Protein AF-0000000065956063 (afdb_homodimer)

Radius of gyration: 19.21 Å; Cα contacts (8 Å, |Δi|>4): 297; chains: 2; bounding box: 30×60×48 Å

Foldseek 3Di:
DDLLVVLVVVCVVPVVDDSVVSSVVSVVVVVVVVVCQVVQHKDDDALAWIKGKDKDQWDWDADPVPRDTDTGHIDIDIDTGGHPNVVVVVVD/DDLLVVLVVVCVVVVVDDSVVSSVVSVVVVVVVVVCQVVQHKDADALAWIKGKDKDCWDWDADPVPRDIDTRHIDIDIDTGGHPNVVVVVVD

Nearest PDB structures (foldseek):
  5j0n-assembly1_L  TM=9.530E-01  e=3.549E-11  Escherichia coli
  8flj-assembly1_H  TM=9.210E-01  e=3.783E-11  Pseudomonas aeruginosa PA14
  1owf-assembly1_B  TM=9.394E-01  e=1.274E-10  Escherichia coli
  5lvt-assembly2_B  TM=9.105E-01  e=4.876E-10  Lactococcus lactis subsp. lactis Il1403
  4qju-assembly1_B  TM=9.167E-01  e=1.355E-09  Staphylococcus aureus subsp. aureus Mu50

Sequence (184 aa):
MVKSELVQIIARHNPHLFQRDVENIVNAIFEEISTALANGDRVELRGFGAFSVKSRSARNGRNPRTGEAVAVDEKWIPFFKTGKDLRDRLNQMVKSELVQIIARHNPHLFQRDVENIVNAIFEEISTALANGDRVELRGFGAFSVKSRSARNGRNPRTGEAVAVDEKWIPFFKTGKDLRDRLNQ

Organism: Bartonella tribocorum (strain DSM 28219 / CCUG 45778 / CIP 105476 / IBS 506) (NCBI:txid382640)

Secondary structure (DSSP, 8-state):
-BHHHHHHHHHHH-TTS-HHHHHHHHHHHHHHHHHHHHTT--EEETTTEEEEEEEEPPEEEE-TTT--EEEE--EEEEEEEEPHHHHHHHT-/-BHHHHHHHHHHH-TTS-HHHHHHHHHHHHHHHHHHHHTT--EEETTTEEEEEEEEPPEEEE-TTT--EEEE--EEEEEEEEPHHHHHHHT-

Structure (mmCIF, N/CA/C/O backbone):
data_AF-0000000065956063-model_v1
#
loop_
_entity.id
_entity.type
_entity.pdbx_description
1 polymer 'Integration host factor subunit beta'
#
loop_
_atom_site.group_PDB
_atom_site.id
_atom_site.type_symbol
_atom_site.label_atom_id
_atom_site.label_alt_id
_atom_site.label_comp_id
_atom_site.label_asym_id
_atom_site.label_entity_id
_atom_site.label_seq_id
_atom_site.pdbx_PDB_ins_code
_atom_site.Cartn_x
_atom_site.Cartn_y
_atom_site.Cartn_z
_atom_site.occupancy
_atom_site.B_iso_or_equiv
_atom_site.auth_seq_id
_atom_site.auth_comp_id
_atom_site.auth_asym_id
_atom_site.auth_atom_id
_atom_site.pdbx_PDB_model_num
ATOM 1 N N . MET A 1 1 ? -12.969 -5.215 0.888 1 96.69 1 MET A N 1
ATOM 2 C CA . MET A 1 1 ? -12.305 -6.441 0.454 1 96.69 1 MET A CA 1
ATOM 3 C C . MET A 1 1 ? -11.203 -6.84 1.43 1 96.69 1 MET A C 1
ATOM 5 O O . MET A 1 1 ? -10.438 -5.992 1.886 1 96.69 1 MET A O 1
ATOM 9 N N . VAL A 1 2 ? -11.148 -8.133 1.779 1 98 2 VAL A N 1
ATOM 10 C CA . VAL A 1 2 ? -10.086 -8.633 2.643 1 98 2 VAL A CA 1
ATOM 11 C C . VAL A 1 2 ? -9.188 -9.586 1.857 1 98 2 VAL A C 1
ATOM 13 O O . VAL A 1 2 ? -9.469 -9.891 0.694 1 98 2 VAL A O 1
ATOM 16 N N . LYS A 1 3 ? -8.094 -10.023 2.5 1 97.56 3 LYS A N 1
ATOM 17 C CA . LYS A 1 3 ? -7.082 -10.828 1.824 1 97.56 3 LYS A CA 1
ATOM 18 C C . LYS A 1 3 ? -7.695 -12.078 1.196 1 97.56 3 LYS A C 1
ATOM 20 O O . LYS A 1 3 ? -7.383 -12.422 0.056 1 97.56 3 LYS A O 1
ATOM 25 N N . SER A 1 4 ? -8.461 -12.758 1.981 1 97.56 4 SER A N 1
ATOM 26 C CA . SER A 1 4 ? -9.055 -14 1.487 1 97.56 4 SER A CA 1
ATOM 27 C C . SER A 1 4 ? -9.891 -13.75 0.237 1 97.56 4 SER A C 1
ATOM 29 O O . SER A 1 4 ? -9.891 -14.57 -0.687 1 97.56 4 SER A O 1
ATOM 31 N N . GLU A 1 5 ? -10.641 -12.656 0.175 1 98.12 5 GLU A N 1
ATOM 32 C CA . GLU A 1 5 ? -11.414 -12.289 -1.008 1 98.12 5 GLU A CA 1
ATOM 33 C C . GLU A 1 5 ? -10.5 -11.961 -2.186 1 98.12 5 GLU A C 1
ATOM 35 O O . GLU A 1 5 ? -10.781 -12.344 -3.322 1 98.12 5 GLU A O 1
ATOM 40 N N . LEU A 1 6 ? -9.438 -11.211 -1.874 1 98.31 6 LEU A N 1
ATOM 41 C CA . LEU A 1 6 ? -8.453 -10.898 -2.906 1 98.31 6 LEU A CA 1
ATOM 42 C C . LEU A 1 6 ? -7.895 -12.172 -3.527 1 98.31 6 LEU A C 1
ATOM 44 O O . LEU A 1 6 ? -7.836 -12.297 -4.75 1 98.31 6 LEU A O 1
ATOM 48 N N . VAL A 1 7 ? -7.598 -13.133 -2.672 1 98.25 7 VAL A N 1
ATOM 49 C CA . VAL A 1 7 ? -7.043 -14.414 -3.115 1 98.25 7 VAL A CA 1
ATOM 50 C C . VAL A 1 7 ? -8.047 -15.125 -4.02 1 98.25 7 VAL A C 1
ATOM 52 O O . VAL A 1 7 ? -7.672 -15.664 -5.066 1 98.25 7 VAL A O 1
ATOM 55 N N . GLN A 1 8 ? -9.258 -15.086 -3.631 1 97.81 8 GLN A N 1
ATOM 56 C CA . GLN A 1 8 ? -10.297 -15.742 -4.41 1 97.81 8 GLN A CA 1
ATOM 57 C C . GLN A 1 8 ? -10.438 -15.109 -5.789 1 97.81 8 GLN A C 1
ATOM 59 O O . GLN A 1 8 ? -10.586 -15.812 -6.789 1 97.81 8 GLN A O 1
ATOM 64 N N . ILE A 1 9 ? -10.414 -13.859 -5.852 1 97.56 9 ILE A N 1
ATOM 65 C CA . ILE A 1 9 ? -10.555 -13.133 -7.109 1 97.56 9 ILE A CA 1
ATOM 66 C C . ILE A 1 9 ? -9.375 -13.469 -8.031 1 97.56 9 ILE A C 1
ATOM 68 O O . ILE A 1 9 ? -9.57 -13.773 -9.203 1 97.56 9 ILE A O 1
ATOM 72 N N . ILE A 1 10 ? -8.18 -13.43 -7.457 1 97.25 10 ILE A N 1
ATOM 73 C CA . ILE A 1 10 ? -6.992 -13.711 -8.25 1 97.25 10 ILE A CA 1
ATOM 74 C C . ILE A 1 10 ? -7.031 -15.156 -8.742 1 97.25 10 ILE A C 1
ATOM 76 O O . ILE A 1 10 ? -6.656 -15.445 -9.875 1 97.25 10 ILE A O 1
ATOM 80 N N . ALA A 1 11 ? -7.457 -16.062 -7.867 1 96.62 11 ALA A N 1
ATOM 81 C CA . ALA A 1 11 ? -7.535 -17.484 -8.219 1 96.62 11 ALA A CA 1
ATOM 82 C C . ALA A 1 11 ? -8.516 -17.703 -9.375 1 96.62 11 ALA A C 1
ATOM 84 O O . ALA A 1 11 ? -8.258 -18.516 -10.266 1 96.62 11 ALA A O 1
ATOM 85 N N . ARG A 1 12 ? -9.562 -16.969 -9.406 1 96 12 ARG A N 1
ATOM 86 C CA . ARG A 1 12 ? -10.562 -17.078 -10.469 1 96 12 ARG A CA 1
ATOM 87 C C . ARG A 1 12 ? -9.984 -16.656 -11.812 1 96 12 ARG A C 1
ATOM 89 O O . ARG A 1 12 ? -10.336 -17.219 -12.852 1 96 12 ARG A O 1
ATOM 96 N N . HIS A 1 13 ? -9.07 -15.711 -11.75 1 93.31 13 HIS A N 1
ATOM 97 C CA . HIS A 1 13 ? -8.453 -15.203 -12.977 1 93.31 13 HIS A CA 1
ATOM 98 C C . HIS A 1 13 ? -7.332 -16.125 -13.445 1 93.31 13 HIS A C 1
ATOM 100 O O . HIS A 1 13 ? -6.855 -16 -14.578 1 93.31 13 HIS A O 1
ATOM 106 N N . ASN A 1 14 ? -6.914 -17.016 -12.57 1 93.69 14 ASN A N 1
ATOM 107 C CA . ASN A 1 14 ? -5.832 -17.938 -12.867 1 93.69 14 ASN A CA 1
ATOM 108 C C . ASN A 1 14 ? -6.234 -19.391 -12.562 1 93.69 14 ASN A C 1
ATOM 110 O O . ASN A 1 14 ? -5.648 -20.031 -11.695 1 93.69 14 ASN A O 1
ATOM 114 N N . PRO A 1 15 ? -7.125 -19.969 -13.328 1 93.44 15 PRO A N 1
ATOM 115 C CA . PRO A 1 15 ? -7.703 -21.266 -13.016 1 93.44 15 PRO A CA 1
ATOM 116 C C . PRO A 1 15 ? -6.688 -22.406 -13.141 1 93.44 15 PRO A C 1
ATOM 118 O O . PRO A 1 15 ? -6.926 -23.516 -12.633 1 93.44 15 PRO A O 1
ATOM 121 N N . HIS A 1 16 ? -5.637 -22.234 -13.766 1 94.31 16 HIS A N 1
ATOM 122 C CA . HIS A 1 16 ? -4.625 -23.266 -13.945 1 94.31 16 HIS A CA 1
ATOM 123 C C . HIS A 1 16 ? -3.742 -23.391 -12.703 1 94.31 16 HIS A C 1
ATOM 125 O O . HIS A 1 16 ? -2.914 -24.297 -12.617 1 94.31 16 HIS A O 1
ATOM 131 N N . LEU A 1 17 ? -3.887 -22.484 -11.828 1 94.38 17 LEU A N 1
ATOM 132 C CA . LEU A 1 17 ? -3.115 -22.531 -10.594 1 94.38 17 LEU A CA 1
ATOM 133 C C . LEU A 1 17 ? -3.973 -23.016 -9.43 1 94.38 17 LEU A C 1
ATOM 135 O O . LEU A 1 17 ? -5.184 -22.781 -9.406 1 94.38 17 LEU A O 1
ATOM 139 N N . PHE A 1 18 ? -3.303 -23.656 -8.461 1 94.5 18 PHE A N 1
ATOM 140 C CA . PHE A 1 18 ? -3.986 -24.016 -7.223 1 94.5 18 PHE A CA 1
ATOM 141 C C . PHE A 1 18 ? -4.227 -22.781 -6.359 1 94.5 18 PHE A C 1
ATOM 143 O O . PHE A 1 18 ? -3.375 -21.906 -6.285 1 94.5 18 PHE A O 1
ATOM 150 N N . GLN A 1 19 ? -5.363 -22.75 -5.699 1 95.69 19 GLN A N 1
ATOM 151 C CA . GLN A 1 19 ? -5.699 -21.641 -4.812 1 95.69 19 GLN A CA 1
ATOM 152 C C . GLN A 1 19 ? -4.637 -21.453 -3.734 1 95.69 19 GLN A C 1
ATOM 154 O O . GLN A 1 19 ? -4.324 -20.328 -3.35 1 95.69 19 GLN A O 1
ATOM 159 N N . ARG A 1 20 ? -4.129 -22.547 -3.303 1 95.12 20 ARG A N 1
ATOM 160 C CA . ARG A 1 20 ? -3.1 -22.5 -2.27 1 95.12 20 ARG A CA 1
ATOM 161 C C . ARG A 1 20 ? -1.863 -21.766 -2.758 1 95.12 20 ARG A C 1
ATOM 163 O O . ARG A 1 20 ? -1.243 -21.016 -2 1 95.12 20 ARG A O 1
ATOM 170 N N . ASP A 1 21 ? -1.477 -22 -3.992 1 95.31 21 ASP A N 1
ATOM 171 C CA . ASP A 1 21 ? -0.327 -21.312 -4.574 1 95.31 21 ASP A CA 1
ATOM 172 C C . ASP A 1 21 ? -0.578 -19.812 -4.676 1 95.31 21 ASP A C 1
ATOM 174 O O . ASP A 1 21 ? 0.313 -19 -4.391 1 95.31 21 ASP A O 1
ATOM 178 N N . VAL A 1 22 ? -1.799 -19.453 -5.055 1 96.69 22 VAL A N 1
ATOM 179 C CA . VAL A 1 22 ? -2.178 -18.047 -5.145 1 96.69 22 VAL A CA 1
ATOM 180 C C . VAL A 1 22 ? -2.078 -17.406 -3.766 1 96.69 22 VAL A C 1
ATOM 182 O O . VAL A 1 22 ? -1.518 -16.312 -3.625 1 96.69 22 VAL A O 1
ATOM 185 N N . GLU A 1 23 ? -2.584 -18.109 -2.787 1 97 23 GLU A N 1
ATOM 186 C CA . GLU A 1 23 ? -2.518 -17.594 -1.42 1 97 23 GLU A CA 1
ATOM 187 C C . GLU A 1 23 ? -1.071 -17.391 -0.976 1 97 23 GLU A C 1
ATOM 189 O O . GLU A 1 23 ? -0.738 -16.375 -0.376 1 97 23 GLU A O 1
ATOM 194 N N . ASN A 1 24 ? -0.234 -18.297 -1.268 1 95.88 24 ASN A N 1
ATOM 195 C CA . ASN A 1 24 ? 1.179 -18.203 -0.912 1 95.88 24 ASN A CA 1
ATOM 196 C C . ASN A 1 24 ? 1.852 -17.016 -1.576 1 95.88 24 ASN A C 1
ATOM 198 O O . ASN A 1 24 ? 2.66 -16.328 -0.952 1 95.88 24 ASN A O 1
ATOM 202 N N . ILE A 1 25 ? 1.532 -16.828 -2.783 1 97.38 25 ILE A N 1
ATOM 203 C CA . ILE A 1 25 ? 2.137 -15.727 -3.533 1 97.38 25 ILE A CA 1
ATOM 204 C C . ILE A 1 25 ? 1.658 -14.391 -2.973 1 97.38 25 ILE A C 1
ATOM 206 O O . ILE A 1 25 ? 2.455 -13.469 -2.783 1 97.38 25 ILE A O 1
ATOM 210 N N . VAL A 1 26 ? 0.363 -14.242 -2.705 1 97.69 26 VAL A N 1
ATOM 211 C CA . VAL A 1 26 ? -0.186 -13.023 -2.131 1 97.69 26 VAL A CA 1
ATOM 212 C C . VAL A 1 26 ? 0.511 -12.711 -0.808 1 97.69 26 VAL A C 1
ATOM 214 O O . VAL A 1 26 ? 0.984 -11.594 -0.594 1 97.69 26 VAL A O 1
ATOM 217 N N . ASN A 1 27 ? 0.635 -13.711 0.01 1 97 27 ASN A N 1
ATOM 218 C CA . ASN A 1 27 ? 1.313 -13.531 1.289 1 97 27 ASN A CA 1
ATOM 219 C C . ASN A 1 27 ? 2.77 -13.117 1.096 1 97 27 ASN A C 1
ATOM 221 O O . ASN A 1 27 ? 3.26 -12.211 1.777 1 97 27 ASN A O 1
ATOM 225 N N . ALA A 1 28 ? 3.422 -13.758 0.181 1 97.38 28 ALA A N 1
ATOM 226 C CA . ALA A 1 28 ? 4.836 -13.5 -0.068 1 97.38 28 ALA A CA 1
ATOM 227 C C . ALA A 1 28 ? 5.059 -12.07 -0.553 1 97.38 28 ALA A C 1
ATOM 229 O O . ALA A 1 28 ? 6.062 -11.438 -0.206 1 97.38 28 ALA A O 1
ATOM 230 N N . ILE A 1 29 ? 4.195 -11.586 -1.354 1 98.31 29 ILE A N 1
ATOM 231 C CA . ILE A 1 29 ? 4.309 -10.242 -1.906 1 98.31 29 ILE A CA 1
ATOM 232 C C . ILE A 1 29 ? 4.324 -9.219 -0.772 1 98.31 29 ILE A C 1
ATOM 234 O O . ILE A 1 29 ? 5.238 -8.398 -0.676 1 98.31 29 ILE A O 1
ATOM 238 N N . PHE A 1 30 ? 3.373 -9.312 0.131 1 98.25 30 PHE A N 1
ATOM 239 C CA . PHE A 1 30 ? 3.264 -8.305 1.184 1 98.25 30 PHE A CA 1
ATOM 240 C C . PHE A 1 30 ? 4.336 -8.516 2.244 1 98.25 30 PHE A C 1
ATOM 242 O O . PHE A 1 30 ? 4.828 -7.551 2.836 1 98.25 30 PHE A O 1
ATOM 249 N N . GLU A 1 31 ? 4.742 -9.773 2.4 1 97.69 31 GLU A N 1
ATOM 250 C CA . GLU A 1 31 ? 5.875 -10.031 3.279 1 97.69 31 GLU A CA 1
ATOM 251 C C . GLU A 1 31 ? 7.16 -9.422 2.723 1 97.69 31 GLU A C 1
ATOM 253 O O . GLU A 1 31 ? 7.934 -8.812 3.463 1 97.69 31 GLU A O 1
ATOM 258 N N . GLU A 1 32 ? 7.387 -9.594 1.45 1 98.12 32 GLU A N 1
ATOM 259 C CA . GLU A 1 32 ? 8.602 -9.062 0.833 1 98.12 32 GLU A CA 1
ATOM 260 C C . GLU A 1 32 ? 8.609 -7.539 0.861 1 98.12 32 GLU A C 1
ATOM 262 O O . GLU A 1 32 ? 9.656 -6.922 1.073 1 98.12 32 GLU A O 1
ATOM 267 N N . ILE A 1 33 ? 7.484 -6.926 0.631 1 98.5 33 ILE A N 1
ATOM 268 C CA . ILE A 1 33 ? 7.398 -5.473 0.714 1 98.5 33 ILE A CA 1
ATOM 269 C C . ILE A 1 33 ? 7.695 -5.016 2.141 1 98.5 33 ILE A C 1
ATOM 271 O O . ILE A 1 33 ? 8.469 -4.082 2.354 1 98.5 33 ILE A O 1
ATOM 275 N N . SER A 1 34 ? 7.102 -5.742 3.098 1 98.25 34 SER A N 1
ATOM 276 C CA . SER A 1 34 ? 7.34 -5.426 4.5 1 98.25 34 SER A CA 1
ATOM 277 C C . SER A 1 34 ? 8.82 -5.527 4.848 1 98.25 34 SER A C 1
ATOM 279 O O . SER A 1 34 ? 9.375 -4.648 5.512 1 98.25 34 SER A O 1
ATOM 281 N N . THR A 1 35 ? 9.445 -6.566 4.355 1 97.62 35 THR A N 1
ATOM 282 C CA . THR A 1 35 ? 10.859 -6.797 4.621 1 97.62 35 THR A CA 1
ATOM 283 C C . THR A 1 35 ? 11.711 -5.695 3.996 1 97.62 35 THR A C 1
ATOM 285 O O . THR A 1 35 ? 12.641 -5.188 4.633 1 97.62 35 THR A O 1
ATOM 288 N N . ALA A 1 36 ? 11.398 -5.352 2.768 1 98.06 36 ALA A N 1
ATOM 289 C CA . ALA A 1 36 ? 12.125 -4.281 2.088 1 98.06 36 ALA A CA 1
ATOM 290 C C . ALA A 1 36 ? 12.023 -2.973 2.867 1 98.06 36 ALA A C 1
ATOM 292 O O . ALA A 1 36 ? 13.031 -2.285 3.066 1 98.06 36 ALA A O 1
ATOM 293 N N . LEU A 1 37 ? 10.883 -2.613 3.361 1 98.19 37 LEU A N 1
ATOM 294 C CA . LEU A 1 37 ? 10.68 -1.387 4.125 1 98.19 37 LEU A CA 1
ATOM 295 C C . LEU A 1 37 ? 11.43 -1.437 5.449 1 98.19 37 LEU A C 1
ATOM 297 O O . LEU A 1 37 ? 12.031 -0.443 5.867 1 98.19 37 LEU A O 1
ATOM 301 N N . ALA A 1 38 ? 11.375 -2.566 6.07 1 96.62 38 ALA A N 1
ATOM 302 C CA . ALA A 1 38 ? 12.086 -2.73 7.336 1 96.62 38 ALA A CA 1
ATOM 303 C C . ALA A 1 38 ? 13.578 -2.498 7.156 1 96.62 38 ALA A C 1
ATOM 305 O O . ALA A 1 38 ? 14.258 -2.059 8.086 1 96.62 38 ALA A O 1
ATOM 306 N N . ASN A 1 39 ? 14.031 -2.803 5.926 1 96.25 39 ASN A N 1
ATOM 307 C CA . ASN A 1 39 ? 15.445 -2.619 5.602 1 96.25 39 ASN A CA 1
ATOM 308 C C . ASN A 1 39 ? 15.727 -1.195 5.129 1 96.25 39 ASN A C 1
ATOM 310 O O . ASN A 1 39 ? 16.859 -0.881 4.738 1 96.25 39 ASN A O 1
ATOM 314 N N . GLY A 1 40 ? 14.711 -0.38 5.07 1 95.5 40 GLY A N 1
ATOM 315 C CA . GLY A 1 40 ? 14.883 1.009 4.672 1 95.5 40 GLY A CA 1
ATOM 316 C C . GLY A 1 40 ? 14.805 1.215 3.172 1 95.5 40 GLY A C 1
ATOM 317 O O . GLY A 1 40 ? 15.125 2.295 2.67 1 95.5 40 GLY A O 1
ATOM 318 N N . ASP A 1 41 ? 14.375 0.156 2.463 1 97.12 41 ASP A N 1
ATOM 319 C CA . ASP A 1 41 ? 14.312 0.229 1.006 1 97.12 41 ASP A CA 1
ATOM 320 C C . ASP A 1 41 ? 12.977 0.801 0.54 1 97.12 41 ASP A C 1
ATOM 322 O O . ASP A 1 41 ? 11.945 0.571 1.171 1 97.12 41 ASP A O 1
ATOM 326 N N . ARG A 1 42 ? 13.086 1.49 -0.57 1 98.31 42 ARG A N 1
ATOM 327 C CA . ARG A 1 42 ? 11.883 1.93 -1.269 1 98.31 42 ARG A CA 1
ATOM 328 C C . ARG A 1 42 ? 11.391 0.859 -2.236 1 98.31 42 ARG A C 1
ATOM 330 O O . ARG A 1 42 ? 12.195 0.172 -2.871 1 98.31 42 ARG A O 1
ATOM 337 N N . VAL A 1 43 ? 10.039 0.747 -2.314 1 98.75 43 VAL A N 1
ATOM 338 C CA . VAL A 1 43 ? 9.422 -0.192 -3.248 1 98.75 43 VAL A CA 1
ATOM 339 C C . VAL A 1 43 ? 8.547 0.566 -4.242 1 98.75 43 VAL A C 1
ATOM 341 O O . VAL A 1 43 ? 7.578 1.221 -3.854 1 98.75 43 VAL A O 1
ATOM 344 N N . GLU A 1 44 ? 8.906 0.451 -5.484 1 98.75 44 GLU A N 1
ATOM 345 C CA . GLU A 1 44 ? 8.18 1.169 -6.527 1 98.75 44 GLU A CA 1
ATOM 346 C C . GLU A 1 44 ? 7.383 0.209 -7.406 1 98.75 44 GLU A C 1
ATOM 348 O O . GLU A 1 44 ? 7.953 -0.671 -8.055 1 98.75 44 GLU A O 1
ATOM 353 N N . LEU A 1 45 ? 6.105 0.393 -7.367 1 98.44 45 LEU A N 1
ATOM 354 C CA . LEU A 1 45 ? 5.18 -0.329 -8.227 1 98.44 45 LEU A CA 1
ATOM 355 C C . LEU A 1 45 ? 4.562 0.604 -9.266 1 98.44 45 LEU A C 1
ATOM 357 O O . LEU A 1 45 ? 3.551 1.256 -9 1 98.44 45 LEU A O 1
ATOM 361 N N . ARG A 1 46 ? 5.137 0.509 -10.43 1 96.25 46 ARG A N 1
ATOM 362 C CA . ARG A 1 46 ? 4.785 1.473 -11.469 1 96.25 46 ARG A CA 1
ATOM 363 C C . ARG A 1 46 ? 3.275 1.516 -11.68 1 96.25 46 ARG A C 1
ATOM 365 O O . ARG A 1 46 ? 2.625 0.472 -11.758 1 96.25 46 ARG A O 1
ATOM 372 N N . GLY A 1 47 ? 2.777 2.789 -11.852 1 96.38 47 GLY A N 1
ATOM 373 C CA . GLY A 1 47 ? 1.357 3 -12.078 1 96.38 47 GLY A CA 1
ATOM 374 C C . GLY A 1 47 ? 0.535 2.934 -10.805 1 96.38 47 GLY A C 1
ATOM 375 O O . GLY A 1 47 ? -0.507 3.584 -10.703 1 96.38 47 GLY A O 1
ATOM 376 N N . PHE A 1 48 ? 0.936 2.119 -9.875 1 98.19 48 PHE A N 1
ATOM 377 C CA . PHE A 1 48 ? 0.206 1.9 -8.633 1 98.19 48 PHE A CA 1
ATOM 378 C C . PHE A 1 48 ? 0.657 2.883 -7.562 1 98.19 48 PHE A C 1
ATOM 380 O O . PHE A 1 48 ? -0.158 3.621 -7.004 1 98.19 48 PHE A O 1
ATOM 387 N N . GLY A 1 49 ? 2 2.854 -7.375 1 98.31 49 GLY A N 1
ATOM 388 C CA . GLY A 1 49 ? 2.564 3.738 -6.367 1 98.31 49 GLY A CA 1
ATOM 389 C C . GLY A 1 49 ? 3.885 3.242 -5.809 1 98.31 49 GLY A C 1
ATOM 390 O O . GLY A 1 49 ? 4.52 2.361 -6.391 1 98.31 49 GLY A O 1
ATOM 391 N N . ALA A 1 50 ? 4.242 3.893 -4.684 1 98.75 50 ALA A N 1
ATOM 392 C CA . ALA A 1 50 ? 5.516 3.547 -4.059 1 98.75 50 ALA A CA 1
ATOM 393 C C . ALA A 1 50 ? 5.402 3.553 -2.535 1 98.75 50 ALA A C 1
ATOM 395 O O . ALA A 1 50 ? 4.691 4.387 -1.964 1 98.75 50 ALA A O 1
ATOM 396 N N . PHE A 1 51 ? 6.109 2.631 -1.948 1 98.75 51 PHE A N 1
ATOM 397 C CA . PHE A 1 51 ? 6.227 2.551 -0.497 1 98.75 51 PHE A CA 1
ATOM 398 C C . PHE A 1 51 ? 7.609 2.998 -0.037 1 98.75 51 PHE A C 1
ATOM 400 O O . PHE A 1 51 ? 8.617 2.646 -0.652 1 98.75 51 PHE A O 1
ATOM 407 N N . SER A 1 52 ? 7.645 3.77 0.961 1 98.5 52 SER A N 1
ATOM 408 C CA . SER A 1 52 ? 8.883 4.168 1.62 1 98.5 52 SER A CA 1
ATOM 409 C C . SER A 1 52 ? 8.68 4.344 3.121 1 98.5 52 SER A C 1
ATOM 411 O O . SER A 1 52 ? 7.562 4.195 3.623 1 98.5 52 SER A O 1
ATOM 413 N N . VAL A 1 53 ? 9.805 4.52 3.828 1 97.94 53 VAL A N 1
ATOM 414 C CA . VAL A 1 53 ? 9.75 4.715 5.273 1 97.94 53 VAL A CA 1
ATOM 415 C C . VAL A 1 53 ? 10.07 6.168 5.609 1 97.94 53 VAL A C 1
ATOM 417 O O . VAL A 1 53 ? 11.016 6.742 5.066 1 97.94 53 VAL A O 1
ATOM 420 N N . LYS A 1 54 ? 9.266 6.742 6.395 1 96.94 54 LYS A N 1
ATOM 421 C CA . LYS A 1 54 ? 9.492 8.094 6.898 1 96.94 54 LYS A CA 1
ATOM 422 C C . LYS A 1 54 ? 9.617 8.102 8.422 1 96.94 54 LYS A C 1
ATOM 424 O O . LYS A 1 54 ? 9.125 7.188 9.094 1 96.94 54 LYS A O 1
ATOM 429 N N . SER A 1 55 ? 10.289 9.078 8.867 1 95.25 55 SER A N 1
ATOM 430 C CA . SER A 1 55 ? 10.398 9.227 10.312 1 95.25 55 SER A CA 1
ATOM 431 C C . SER A 1 55 ? 9.5 10.344 10.828 1 95.25 55 SER A C 1
ATOM 433 O O . SER A 1 55 ? 9.367 11.383 10.188 1 95.25 55 SER A O 1
ATOM 435 N N . ARG A 1 56 ? 8.836 9.953 11.875 1 94.56 56 ARG A N 1
ATOM 436 C CA . ARG A 1 56 ? 8.094 10.977 12.617 1 94.56 56 ARG A CA 1
ATOM 437 C C . ARG A 1 56 ? 8.859 11.406 13.867 1 94.56 56 ARG A C 1
ATOM 439 O O . ARG A 1 56 ? 9.227 10.57 14.688 1 94.56 56 ARG A O 1
ATOM 446 N N . SER A 1 57 ? 9.102 12.672 13.922 1 95.31 57 SER A N 1
ATOM 447 C CA . SER A 1 57 ? 9.914 13.203 15.016 1 95.31 57 SER A CA 1
ATOM 448 C C . SER A 1 57 ? 9.227 13 16.359 1 95.31 57 SER A C 1
ATOM 450 O O . SER A 1 57 ? 8 13.031 16.453 1 95.31 57 SER A O 1
ATOM 452 N N . ALA A 1 58 ? 10.109 12.828 17.312 1 95.62 58 ALA A N 1
ATOM 453 C CA . ALA A 1 58 ? 9.594 12.789 18.688 1 95.62 58 ALA A CA 1
ATOM 454 C C . ALA A 1 58 ? 8.867 14.086 19.031 1 95.62 58 ALA A C 1
ATOM 456 O O . ALA A 1 58 ? 9.242 15.164 18.578 1 95.62 58 ALA A O 1
ATOM 457 N N . ARG A 1 59 ? 7.809 13.859 19.812 1 95.75 59 ARG A N 1
ATOM 458 C CA . ARG A 1 59 ? 7.039 15.039 20.188 1 95.75 59 ARG A CA 1
ATOM 459 C C . ARG A 1 59 ? 6.418 14.859 21.578 1 95.75 59 ARG A C 1
ATOM 461 O O . ARG A 1 59 ? 6.434 13.758 22.125 1 95.75 59 ARG A O 1
ATOM 468 N N . ASN A 1 60 ? 6.035 16.031 22.062 1 93.69 60 ASN A N 1
ATOM 469 C CA . ASN A 1 60 ? 5.27 15.992 23.312 1 93.69 60 ASN A CA 1
ATOM 470 C C . ASN A 1 60 ? 3.771 16.125 23.047 1 93.69 60 ASN A C 1
ATOM 472 O O . ASN A 1 60 ? 3.307 17.172 22.578 1 93.69 60 ASN A O 1
ATOM 476 N N . GLY A 1 61 ? 3.09 15.016 23.234 1 93.06 61 GLY A N 1
ATOM 477 C CA . GLY A 1 61 ? 1.641 15.07 23.141 1 93.06 61 GLY A CA 1
ATOM 478 C C . GLY A 1 61 ? 0.966 15.32 24.484 1 93.06 61 GLY A C 1
ATOM 479 O O . GLY A 1 61 ? 1.631 15.641 25.469 1 93.06 61 GLY A O 1
ATOM 480 N N . ARG A 1 62 ? -0.438 15.477 24.406 1 95.12 62 ARG A N 1
ATOM 481 C CA . ARG A 1 62 ? -1.214 15.664 25.625 1 95.12 62 ARG A CA 1
ATOM 482 C C . ARG A 1 62 ? -2.271 14.578 25.781 1 95.12 62 ARG A C 1
ATOM 484 O O . ARG A 1 62 ? -2.822 14.094 24.797 1 95.12 62 ARG A O 1
ATOM 491 N N . ASN A 1 63 ? -2.482 13.969 26.984 1 94.19 63 ASN A N 1
ATOM 492 C CA . ASN A 1 63 ? -3.613 13.102 27.281 1 94.19 63 ASN A CA 1
ATOM 493 C C . ASN A 1 63 ? -4.945 13.82 27.094 1 94.19 63 ASN A C 1
ATOM 495 O O . ASN A 1 63 ? -5.199 14.844 27.734 1 94.19 63 ASN A O 1
ATOM 499 N N . PRO A 1 64 ? -5.758 13.367 26.172 1 92.88 64 PRO A N 1
ATOM 500 C CA . PRO A 1 64 ? -7 14.078 25.859 1 92.88 64 PRO A CA 1
ATOM 501 C C . PRO A 1 64 ? -7.898 14.25 27.094 1 92.88 64 PRO A C 1
ATOM 503 O O . PRO A 1 64 ? -8.688 15.203 27.156 1 92.88 64 PRO A O 1
ATOM 506 N N . ARG A 1 65 ? -7.781 13.352 27.969 1 95.06 65 ARG A N 1
ATOM 507 C CA . ARG A 1 65 ? -8.656 13.344 29.141 1 95.06 65 ARG A CA 1
ATOM 508 C C . ARG A 1 65 ? -8.086 14.203 30.25 1 95.06 65 ARG A C 1
ATOM 510 O O . ARG A 1 65 ? -8.812 14.977 30.891 1 95.06 65 ARG A O 1
ATOM 517 N N . THR A 1 66 ? -6.852 14.211 30.672 1 94.69 66 THR A N 1
ATOM 518 C CA . THR A 1 66 ? -6.273 14.82 31.859 1 94.69 66 THR A CA 1
ATOM 519 C C . THR A 1 66 ? -5.492 16.078 31.5 1 94.69 66 THR A C 1
ATOM 521 O O . THR A 1 66 ? -5.18 16.891 32.375 1 94.69 66 THR A O 1
ATOM 524 N N . GLY A 1 67 ? -5.043 16.172 30.219 1 94.25 67 GLY A N 1
ATOM 525 C CA . GLY A 1 67 ? -4.242 17.297 29.766 1 94.25 67 GLY A CA 1
ATOM 526 C C . GLY A 1 67 ? -2.764 17.141 30.047 1 94.25 67 GLY A C 1
ATOM 527 O O . GLY A 1 67 ? -1.959 18 29.703 1 94.25 67 GLY A O 1
ATOM 528 N N . GLU A 1 68 ? -2.381 16.125 30.734 1 95.06 68 GLU A N 1
ATOM 529 C CA . GLU A 1 68 ? -0.983 15.883 31.094 1 95.06 68 GLU A CA 1
ATOM 530 C C . GLU A 1 68 ? -0.132 15.648 29.844 1 95.06 68 GLU A C 1
ATOM 532 O O . GLU A 1 68 ? -0.579 14.992 28.906 1 95.06 68 GLU A O 1
ATOM 537 N N . ALA A 1 69 ? 1.158 16.172 29.969 1 94.94 69 ALA A N 1
ATOM 538 C CA . ALA A 1 69 ? 2.094 15.969 28.859 1 94.94 69 ALA A CA 1
ATOM 539 C C . ALA A 1 69 ? 2.572 14.523 28.797 1 94.94 69 ALA A C 1
ATOM 541 O O . ALA A 1 69 ? 2.836 13.906 29.828 1 94.94 69 ALA A O 1
ATOM 542 N N . VAL A 1 70 ? 2.486 13.93 27.578 1 95.19 70 VAL A N 1
ATOM 543 C CA . VAL A 1 70 ? 3.004 12.586 27.328 1 95.19 70 VAL A CA 1
ATOM 544 C C . VAL A 1 70 ? 4.078 12.648 26.25 1 95.19 70 VAL A C 1
ATOM 546 O O . VAL A 1 70 ? 3.875 13.266 25.188 1 95.19 70 VAL A O 1
ATOM 549 N N . ALA A 1 71 ? 5.25 12.094 26.531 1 95.38 71 ALA A N 1
ATOM 550 C CA . ALA A 1 71 ? 6.324 12.016 25.547 1 95.38 71 ALA A CA 1
ATOM 551 C C . ALA A 1 71 ? 6.016 10.961 24.484 1 95.38 71 ALA A C 1
ATOM 553 O O . ALA A 1 71 ? 5.664 9.828 24.812 1 95.38 71 ALA A O 1
ATOM 554 N N . VAL A 1 72 ? 6.062 11.398 23.234 1 93.31 72 VAL A N 1
ATOM 555 C CA . VAL A 1 72 ? 5.906 10.492 22.109 1 93.31 72 VAL A CA 1
ATOM 556 C C . VAL A 1 72 ? 7.242 10.32 21.391 1 93.31 72 VAL A C 1
ATOM 558 O O . VAL A 1 72 ? 7.82 11.289 20.906 1 93.31 72 VAL A O 1
ATOM 561 N N . ASP A 1 73 ? 7.754 9.094 21.406 1 94.12 73 ASP A N 1
ATOM 562 C CA . ASP A 1 73 ? 9.062 8.812 20.828 1 94.12 73 ASP A CA 1
ATOM 563 C C . ASP A 1 73 ? 9.023 8.953 19.312 1 94.12 73 ASP A C 1
ATOM 565 O O . ASP A 1 73 ? 7.961 8.859 18.703 1 94.12 73 ASP A O 1
ATOM 569 N N . GLU A 1 74 ? 10.203 9.234 18.75 1 95.19 74 GLU A N 1
ATOM 570 C CA . GLU A 1 74 ? 10.336 9.148 17.297 1 95.19 74 GLU A CA 1
ATOM 571 C C . GLU A 1 74 ? 9.906 7.781 16.766 1 95.19 74 GLU A C 1
ATOM 573 O O . GLU A 1 74 ? 10.133 6.762 17.438 1 95.19 74 GLU A O 1
ATOM 578 N N . LYS A 1 75 ? 9.266 7.816 15.625 1 94.88 75 LYS A N 1
ATOM 579 C CA . LYS A 1 75 ? 8.82 6.555 15.039 1 94.88 75 LYS A CA 1
ATOM 580 C C . LYS A 1 75 ? 9.062 6.535 13.531 1 94.88 75 LYS A C 1
ATOM 582 O O . LYS A 1 75 ? 9.055 7.582 12.883 1 94.88 75 LYS A O 1
ATOM 587 N N . TRP A 1 76 ? 9.336 5.359 13.078 1 95.69 76 TRP A N 1
ATOM 588 C CA . TRP A 1 76 ? 9.422 5.113 11.641 1 95.69 76 TRP A CA 1
ATOM 589 C C . TRP A 1 76 ? 8.094 4.578 11.102 1 95.69 76 TRP A C 1
ATOM 591 O O . TRP A 1 76 ? 7.547 3.611 11.641 1 95.69 76 TRP A O 1
ATOM 601 N N . ILE A 1 77 ? 7.617 5.266 10.102 1 95.81 77 ILE A N 1
ATOM 602 C CA . ILE A 1 77 ? 6.301 4.887 9.594 1 95.81 77 ILE A CA 1
ATOM 603 C C . ILE A 1 77 ? 6.379 4.621 8.094 1 95.81 77 ILE A C 1
ATOM 605 O O . ILE A 1 77 ? 7.117 5.297 7.375 1 95.81 77 ILE A O 1
ATOM 609 N N . PRO A 1 78 ? 5.68 3.592 7.633 1 97.44 78 PRO A N 1
ATOM 610 C CA . PRO A 1 78 ? 5.555 3.404 6.184 1 97.44 78 PRO A CA 1
ATOM 611 C C . PRO A 1 78 ? 4.727 4.496 5.516 1 97.44 78 PRO A C 1
ATOM 613 O O . PRO A 1 78 ? 3.734 4.961 6.086 1 97.44 78 PRO A O 1
ATOM 616 N N . PHE A 1 79 ? 5.195 4.934 4.348 1 97.56 79 PHE A N 1
ATOM 617 C CA . PHE A 1 79 ? 4.504 5.945 3.553 1 97.56 79 PHE A CA 1
ATOM 618 C C . PHE A 1 79 ? 4.223 5.426 2.146 1 97.56 79 PHE A C 1
ATOM 620 O O . PHE A 1 79 ? 5.105 4.855 1.502 1 97.56 79 PHE A O 1
ATOM 627 N N . PHE A 1 80 ? 2.959 5.594 1.728 1 98.44 80 PHE A N 1
ATOM 628 C CA . PHE A 1 80 ? 2.555 5.227 0.375 1 98.44 80 PHE A CA 1
ATOM 629 C C . PHE A 1 80 ? 2.338 6.469 -0.481 1 98.44 80 PHE A C 1
ATOM 631 O O . PHE A 1 80 ? 1.508 7.32 -0.152 1 98.44 80 PHE A O 1
ATOM 638 N N . LYS A 1 81 ? 3.092 6.531 -1.549 1 97.75 81 LYS A N 1
ATOM 639 C CA . LYS A 1 81 ? 2.893 7.562 -2.564 1 97.75 81 LYS A CA 1
ATOM 640 C C . LYS A 1 81 ? 2.119 7.016 -3.76 1 97.75 81 LYS A C 1
ATOM 642 O O . LYS A 1 81 ? 2.586 6.102 -4.441 1 97.75 81 LYS A O 1
ATOM 647 N N . THR A 1 82 ? 1.021 7.645 -4.09 1 97.81 82 THR A N 1
ATOM 648 C CA . THR A 1 82 ? 0.137 7.148 -5.141 1 97.81 82 THR A CA 1
ATOM 649 C C . THR A 1 82 ? 0.774 7.336 -6.516 1 97.81 82 THR A C 1
ATOM 651 O O . THR A 1 82 ? 1.384 8.375 -6.789 1 97.81 82 THR A O 1
ATOM 654 N N . GLY A 1 83 ? 0.605 6.297 -7.297 1 97.38 83 GLY A N 1
ATOM 655 C CA . GLY A 1 83 ? 1.064 6.387 -8.672 1 97.38 83 GLY A CA 1
ATOM 656 C C . GLY A 1 83 ? 0.095 7.121 -9.578 1 97.38 83 GLY A C 1
ATOM 657 O O . GLY A 1 83 ? -1.07 7.312 -9.227 1 97.38 83 GLY A O 1
ATOM 658 N N . LYS A 1 84 ? 0.566 7.516 -10.727 1 96 84 LYS A N 1
ATOM 659 C CA . LYS A 1 84 ? -0.206 8.328 -11.664 1 96 84 LYS A CA 1
ATOM 660 C C . LYS A 1 84 ? -1.455 7.59 -12.133 1 96 84 LYS A C 1
ATOM 662 O O . LYS A 1 84 ? -2.545 8.164 -12.18 1 96 84 LYS A O 1
ATOM 667 N N . ASP A 1 85 ? -1.28 6.367 -12.531 1 96.94 85 ASP A N 1
ATOM 668 C CA . ASP A 1 85 ? -2.396 5.609 -13.086 1 96.94 85 ASP A CA 1
ATOM 669 C C . ASP A 1 85 ? -3.498 5.41 -12.055 1 96.94 85 ASP A C 1
ATOM 671 O O . ASP A 1 85 ? -4.684 5.539 -12.367 1 96.94 85 ASP A O 1
ATOM 675 N N . LEU A 1 86 ? -3.129 5.062 -10.867 1 97.5 86 LEU A N 1
ATOM 676 C CA . LEU A 1 86 ? -4.105 4.887 -9.797 1 97.5 86 LEU A CA 1
ATOM 677 C C . LEU A 1 86 ? -4.816 6.203 -9.492 1 97.5 86 LEU A C 1
ATOM 679 O O . LEU A 1 86 ? -6.039 6.234 -9.359 1 97.5 86 LEU A O 1
ATOM 683 N N . ARG A 1 87 ? -4.062 7.27 -9.414 1 95.31 87 ARG A N 1
ATOM 684 C CA . ARG A 1 87 ? -4.637 8.586 -9.172 1 95.31 87 ARG A CA 1
ATOM 685 C C . ARG A 1 87 ? -5.656 8.945 -10.25 1 95.31 87 ARG A C 1
ATOM 687 O O . ARG A 1 87 ? -6.75 9.422 -9.945 1 95.31 87 ARG A O 1
ATOM 694 N N . ASP A 1 88 ? -5.293 8.727 -11.5 1 95.62 88 ASP A N 1
ATOM 695 C CA . ASP A 1 88 ? -6.168 9.039 -12.625 1 95.62 88 ASP A CA 1
ATOM 696 C C . ASP A 1 88 ? -7.438 8.195 -12.586 1 95.62 88 ASP A C 1
ATOM 698 O O . ASP A 1 88 ? -8.523 8.68 -12.914 1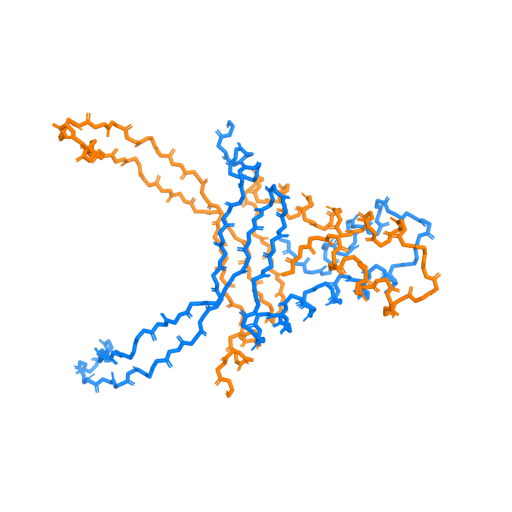 95.62 88 ASP A O 1
ATOM 702 N N . ARG A 1 89 ? -7.316 7.035 -12.195 1 95.88 89 ARG A N 1
ATOM 703 C CA . ARG A 1 89 ? -8.453 6.121 -12.125 1 95.88 89 ARG A CA 1
ATOM 704 C C . ARG A 1 89 ? -9.469 6.594 -11.094 1 95.88 89 ARG A C 1
ATOM 706 O O . ARG A 1 89 ? -10.672 6.379 -11.25 1 95.88 89 ARG A O 1
ATOM 713 N N . LEU A 1 90 ? -8.977 7.156 -10.031 1 95.75 90 LEU A N 1
ATOM 714 C CA . LEU A 1 90 ? -9.852 7.609 -8.953 1 95.75 90 LEU A CA 1
ATOM 715 C C . LEU A 1 90 ? -10.531 8.922 -9.32 1 95.75 90 LEU A C 1
ATOM 717 O O . LEU A 1 90 ? -11.562 9.273 -8.734 1 95.75 90 LEU A O 1
ATOM 721 N N . ASN A 1 91 ? -9.898 9.68 -10.312 1 92.88 91 ASN A N 1
ATOM 722 C CA . ASN A 1 91 ? -10.383 11.016 -10.633 1 92.88 91 ASN A CA 1
ATOM 723 C C . ASN A 1 91 ? -10.789 11.125 -12.102 1 92.88 91 ASN A C 1
ATOM 725 O O . ASN A 1 91 ? -10.633 12.188 -12.711 1 92.88 91 ASN A O 1
ATOM 729 N N . GLN A 1 92 ? -11.148 10.008 -12.703 1 82.5 92 GLN A N 1
ATOM 730 C CA . GLN A 1 92 ? -11.719 10.047 -14.047 1 82.5 92 GLN A CA 1
ATOM 731 C C . GLN A 1 92 ? -13.148 10.578 -14.023 1 82.5 92 GLN A C 1
ATOM 733 O O . GLN A 1 92 ? -13.859 10.43 -13.031 1 82.5 92 GLN A O 1
ATOM 738 N N . MET B 1 1 ? 13.609 -1.254 -4.508 1 96.69 1 MET B N 1
ATOM 739 C CA . MET B 1 1 ? 13.078 -2.434 -5.184 1 96.69 1 MET B CA 1
ATOM 740 C C . MET B 1 1 ? 11.977 -2.051 -6.164 1 96.69 1 MET B C 1
ATOM 742 O O . MET B 1 1 ? 11.109 -1.229 -5.848 1 96.69 1 MET B O 1
ATOM 746 N N . VAL B 1 2 ? 12.023 -2.609 -7.367 1 98 2 VAL B N 1
ATOM 747 C CA . VAL B 1 2 ? 10.977 -2.375 -8.352 1 98 2 VAL B CA 1
ATOM 748 C C . VAL B 1 2 ? 10.203 -3.668 -8.602 1 98 2 VAL B C 1
ATOM 750 O O . VAL B 1 2 ? 10.555 -4.723 -8.07 1 98 2 VAL B O 1
ATOM 753 N N . LYS B 1 3 ? 9.117 -3.553 -9.391 1 97.56 3 LYS B N 1
ATOM 754 C CA . LYS B 1 3 ? 8.203 -4.676 -9.602 1 97.5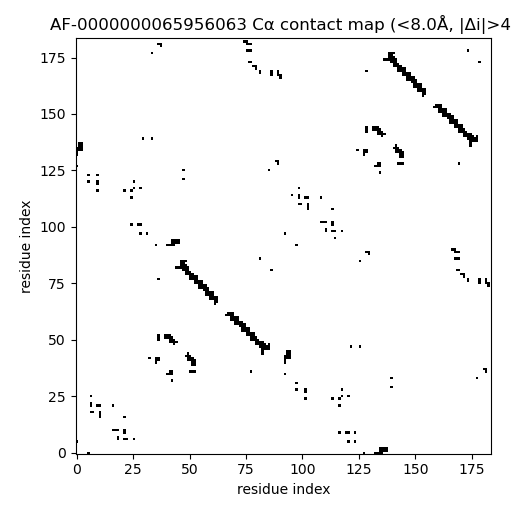6 3 LYS B CA 1
ATOM 755 C C . LYS B 1 3 ? 8.953 -5.898 -10.117 1 97.56 3 LYS B C 1
ATOM 757 O O . LYS B 1 3 ? 8.719 -7.02 -9.656 1 97.56 3 LYS B O 1
ATOM 762 N N . SER B 1 4 ? 9.742 -5.668 -11.125 1 97.56 4 SER B N 1
ATOM 763 C CA . SER B 1 4 ? 10.461 -6.789 -11.727 1 97.56 4 SER B CA 1
ATOM 764 C C . SER B 1 4 ? 11.328 -7.508 -10.703 1 97.56 4 SER B C 1
ATOM 766 O O . SER B 1 4 ? 11.438 -8.734 -10.727 1 97.56 4 SER B O 1
ATOM 768 N N . GLU B 1 5 ? 11.977 -6.789 -9.789 1 98.12 5 GLU B N 1
ATOM 769 C CA . GLU B 1 5 ? 12.773 -7.383 -8.719 1 98.12 5 GLU B CA 1
ATOM 770 C C . GLU B 1 5 ? 11.883 -8.148 -7.738 1 98.12 5 GLU B C 1
ATOM 772 O O . GLU B 1 5 ? 12.25 -9.234 -7.281 1 98.12 5 GLU B O 1
ATOM 777 N N . LEU B 1 6 ? 10.75 -7.531 -7.406 1 98.31 6 LEU B N 1
ATOM 778 C CA . LEU B 1 6 ? 9.789 -8.203 -6.539 1 98.31 6 LEU B CA 1
ATOM 779 C C . LEU B 1 6 ? 9.367 -9.547 -7.133 1 98.31 6 LEU B C 1
ATOM 781 O O . LEU B 1 6 ? 9.375 -10.562 -6.438 1 98.31 6 LEU B O 1
ATOM 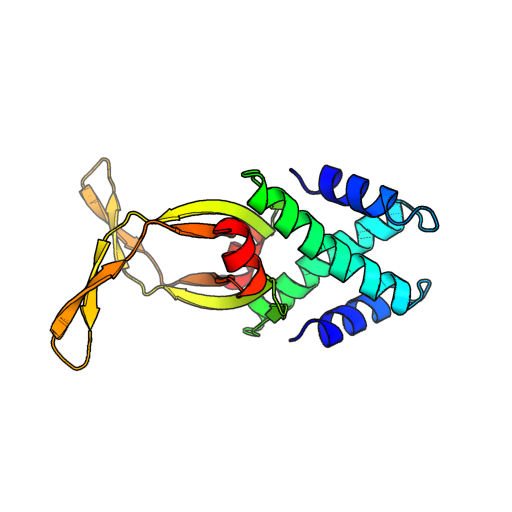785 N N . VAL B 1 7 ? 9.125 -9.539 -8.438 1 98.19 7 VAL B N 1
ATOM 786 C CA . VAL B 1 7 ? 8.703 -10.742 -9.141 1 98.19 7 VAL B CA 1
ATOM 787 C C . VAL B 1 7 ? 9.805 -11.797 -9.062 1 98.19 7 VAL B C 1
ATOM 789 O O . VAL B 1 7 ? 9.523 -12.977 -8.812 1 98.19 7 VAL B O 1
ATOM 792 N N . GLN B 1 8 ? 10.992 -11.367 -9.242 1 97.81 8 GLN B N 1
ATOM 793 C CA . GLN B 1 8 ? 12.117 -12.289 -9.203 1 97.81 8 GLN B CA 1
ATOM 794 C C . GLN B 1 8 ? 12.266 -12.914 -7.816 1 97.81 8 GLN B C 1
ATOM 796 O O . GLN B 1 8 ? 12.523 -14.117 -7.699 1 97.81 8 GLN B O 1
ATOM 801 N N . ILE B 1 9 ? 12.125 -12.172 -6.828 1 97.56 9 ILE B N 1
ATOM 802 C CA . ILE B 1 9 ? 12.25 -12.648 -5.457 1 97.56 9 ILE B CA 1
ATOM 803 C C . ILE B 1 9 ? 11.156 -13.672 -5.164 1 97.56 9 ILE B C 1
ATOM 805 O O . ILE B 1 9 ? 11.43 -14.75 -4.629 1 97.56 9 ILE B O 1
ATOM 809 N N . ILE B 1 10 ? 9.938 -13.328 -5.539 1 97.25 10 ILE B N 1
ATOM 810 C CA . ILE B 1 10 ? 8.812 -14.219 -5.293 1 97.25 10 ILE B CA 1
ATOM 811 C C . ILE B 1 10 ? 9 -15.516 -6.074 1 97.25 10 ILE B C 1
ATOM 813 O O . ILE B 1 10 ? 8.711 -16.609 -5.574 1 97.25 10 ILE B O 1
ATOM 817 N N . ALA B 1 11 ? 9.469 -15.391 -7.32 1 96.69 11 ALA B N 1
ATOM 818 C CA . ALA B 1 11 ? 9.688 -16.562 -8.164 1 96.69 11 ALA B CA 1
ATOM 819 C C . ALA B 1 11 ? 10.734 -17.484 -7.555 1 96.69 11 ALA B C 1
ATOM 821 O O . ALA B 1 11 ? 10.594 -18.719 -7.609 1 96.69 11 ALA B O 1
ATOM 822 N N . ARG B 1 12 ? 11.719 -16.953 -6.926 1 96 12 ARG B N 1
ATOM 823 C CA . ARG B 1 12 ? 12.766 -17.734 -6.289 1 96 12 ARG B CA 1
ATOM 824 C C . ARG B 1 12 ? 12.219 -18.547 -5.113 1 96 12 ARG B C 1
ATOM 826 O O . ARG B 1 12 ? 12.664 -19.656 -4.855 1 96 12 ARG B O 1
ATOM 833 N N . HIS B 1 13 ? 11.227 -17.984 -4.473 1 93.31 13 HIS B N 1
ATOM 834 C CA . HIS B 1 13 ? 10.617 -18.641 -3.322 1 93.31 13 HIS B CA 1
ATOM 835 C C . HIS B 1 13 ? 9.602 -19.688 -3.762 1 93.31 13 HIS B C 1
ATOM 837 O O . HIS B 1 13 ? 9.164 -20.516 -2.955 1 93.31 13 HIS B O 1
ATOM 843 N N . ASN B 1 14 ? 9.219 -19.625 -5.023 1 93.69 14 ASN B N 1
ATOM 844 C CA . ASN B 1 14 ? 8.234 -20.547 -5.586 1 93.69 14 ASN B CA 1
ATOM 845 C C . ASN B 1 14 ? 8.75 -21.203 -6.863 1 93.69 14 ASN B C 1
ATOM 847 O O . ASN B 1 14 ? 8.188 -21.016 -7.941 1 93.69 14 ASN B O 1
ATOM 851 N N . PRO B 1 15 ? 9.734 -22.078 -6.754 1 93.38 15 PRO B N 1
ATOM 852 C CA . PRO B 1 15 ? 10.414 -22.625 -7.934 1 93.38 15 PRO B CA 1
ATOM 853 C C . PRO B 1 15 ? 9.516 -23.547 -8.766 1 93.38 15 PRO B C 1
ATOM 855 O O . PRO B 1 15 ? 9.828 -23.844 -9.914 1 93.38 15 PRO B O 1
ATOM 858 N N . HIS B 1 16 ? 8.477 -24 -8.273 1 94.44 16 HIS B N 1
ATOM 859 C CA . HIS B 1 16 ? 7.574 -24.891 -8.992 1 94.44 16 HIS B CA 1
ATOM 860 C C . HIS B 1 16 ? 6.656 -24.109 -9.922 1 94.44 16 HIS B C 1
ATOM 862 O O . HIS B 1 16 ? 5.922 -24.703 -10.719 1 94.44 16 HIS B O 1
ATOM 868 N N . LEU B 1 17 ? 6.684 -22.859 -9.805 1 94.38 17 LEU B N 1
ATOM 869 C CA . LEU B 1 17 ? 5.867 -22 -10.664 1 94.38 17 LEU B CA 1
ATOM 870 C C . LEU B 1 17 ? 6.719 -21.359 -11.75 1 94.38 17 LEU B C 1
ATOM 872 O O . LEU B 1 17 ? 7.895 -21.062 -11.531 1 94.38 17 LEU B O 1
ATOM 876 N N . PHE B 1 18 ? 6.074 -21.094 -12.898 1 94.5 18 PHE B N 1
ATOM 877 C CA . PHE B 1 18 ? 6.738 -20.328 -13.938 1 94.5 18 PHE B CA 1
ATOM 878 C C . PHE B 1 18 ? 6.828 -18.859 -13.547 1 94.5 18 PHE B C 1
ATOM 880 O O . PHE B 1 18 ? 5.895 -18.297 -12.961 1 94.5 18 PHE B O 1
ATOM 887 N N . GLN B 1 19 ? 7.926 -18.203 -13.898 1 95.69 19 GLN B N 1
ATOM 888 C CA . GLN B 1 19 ? 8.117 -16.797 -13.609 1 95.69 19 GLN B CA 1
ATOM 889 C C . GLN B 1 19 ? 6.996 -15.953 -14.211 1 95.69 19 GLN B C 1
ATOM 891 O O . GLN B 1 19 ? 6.566 -14.961 -13.609 1 95.69 19 GLN B O 1
ATOM 896 N N . ARG B 1 20 ? 6.578 -16.375 -15.336 1 95.06 20 ARG B N 1
ATOM 897 C CA . ARG B 1 20 ? 5.504 -15.656 -16.016 1 95.06 20 ARG B CA 1
ATOM 898 C C . ARG B 1 20 ? 4.227 -15.664 -15.18 1 95.06 20 ARG B C 1
ATOM 900 O O . ARG B 1 20 ? 3.508 -14.664 -15.133 1 95.06 20 ARG B O 1
ATOM 907 N N . ASP B 1 21 ? 3.916 -16.797 -14.586 1 95.31 21 ASP B N 1
ATOM 908 C CA . ASP B 1 21 ? 2.734 -16.906 -13.734 1 95.31 21 ASP B CA 1
ATOM 909 C C . ASP B 1 21 ? 2.85 -15.992 -12.516 1 95.31 21 ASP B C 1
ATOM 911 O O . ASP B 1 21 ? 1.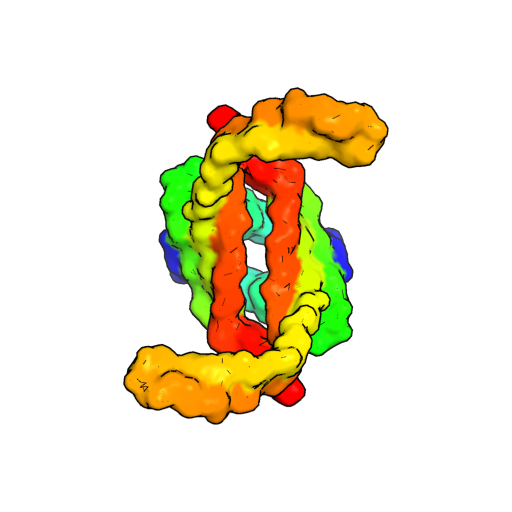876 -15.344 -12.125 1 95.31 21 ASP B O 1
ATOM 915 N N . VAL B 1 22 ? 4.047 -15.938 -11.953 1 96.69 22 VAL B N 1
ATOM 916 C CA . VAL B 1 22 ? 4.297 -15.062 -10.805 1 96.69 22 VAL B CA 1
ATOM 917 C C . VAL B 1 22 ? 4.078 -13.609 -11.211 1 96.69 22 VAL B C 1
ATOM 919 O O . VAL B 1 22 ? 3.414 -12.852 -10.492 1 96.69 22 VAL B O 1
ATOM 922 N N . GLU B 1 23 ? 4.609 -13.266 -12.352 1 97 23 GLU B N 1
ATOM 923 C CA . GLU B 1 23 ? 4.438 -11.906 -12.859 1 97 23 GLU B CA 1
ATOM 924 C C . GLU B 1 23 ? 2.959 -11.578 -13.055 1 97 23 GLU B C 1
ATOM 926 O O . GLU B 1 23 ? 2.508 -10.492 -12.68 1 97 23 GLU B O 1
ATOM 931 N N . ASN B 1 24 ? 2.227 -12.461 -13.586 1 95.88 24 ASN B N 1
ATOM 932 C CA . ASN B 1 24 ? 0.799 -12.266 -13.812 1 95.88 24 ASN B CA 1
ATOM 933 C C . ASN B 1 24 ? 0.047 -12.062 -12.5 1 95.88 24 ASN B C 1
ATOM 935 O O . ASN B 1 24 ? -0.848 -11.219 -12.414 1 95.88 24 ASN B O 1
ATOM 939 N N . ILE B 1 25 ? 0.397 -12.828 -11.562 1 97.38 25 ILE B N 1
ATOM 940 C CA . ILE B 1 25 ? -0.274 -12.758 -10.273 1 97.38 25 ILE B CA 1
ATOM 941 C C . ILE B 1 25 ? 0.053 -11.422 -9.602 1 97.38 25 ILE B C 1
ATOM 943 O O . ILE B 1 25 ? -0.834 -10.758 -9.055 1 97.38 25 ILE B O 1
ATOM 947 N N . VAL B 1 26 ? 1.31 -11 -9.602 1 97.69 26 VAL B N 1
ATOM 948 C CA . VAL B 1 26 ? 1.716 -9.719 -9.016 1 97.69 26 VAL B CA 1
ATOM 949 C C . VAL B 1 26 ? 0.938 -8.586 -9.672 1 97.69 26 VAL B C 1
ATOM 951 O O . VAL B 1 26 ? 0.353 -7.746 -8.977 1 97.69 26 VAL B O 1
ATOM 954 N N . ASN B 1 27 ? 0.879 -8.617 -10.977 1 97 27 ASN B N 1
ATOM 955 C CA . ASN B 1 27 ? 0.132 -7.594 -11.695 1 97 27 ASN B CA 1
ATOM 956 C C . ASN B 1 27 ? -1.347 -7.609 -11.32 1 97 27 ASN B C 1
ATOM 958 O O . ASN B 1 27 ? -1.946 -6.555 -11.094 1 97 27 ASN B O 1
ATOM 962 N N . ALA B 1 28 ? -1.9 -8.773 -11.234 1 97.38 28 ALA B N 1
ATOM 963 C CA . ALA B 1 28 ? -3.322 -8.93 -10.945 1 97.38 28 ALA B CA 1
ATOM 964 C C . ALA B 1 28 ? -3.656 -8.406 -9.555 1 97.38 28 ALA B C 1
ATOM 966 O O . ALA B 1 28 ? -4.723 -7.824 -9.336 1 97.38 28 ALA B O 1
ATOM 967 N N . ILE B 1 29 ? -2.809 -8.625 -8.625 1 98.31 29 ILE B N 1
ATOM 968 C CA . ILE B 1 29 ? -3.025 -8.195 -7.246 1 98.31 29 ILE B CA 1
ATOM 969 C C . ILE B 1 29 ? -3.174 -6.676 -7.203 1 98.31 29 ILE B C 1
ATOM 971 O O . ILE B 1 29 ? -4.164 -6.156 -6.688 1 98.31 29 ILE B O 1
ATOM 975 N N . PHE B 1 30 ? -2.254 -5.953 -7.809 1 98.25 30 PHE B N 1
ATOM 976 C CA . PHE B 1 30 ? -2.277 -4.496 -7.723 1 98.25 30 PHE B CA 1
ATOM 977 C C . PHE B 1 30 ? -3.369 -3.92 -8.617 1 98.25 30 PHE B C 1
ATOM 979 O O . PHE B 1 30 ? -3.969 -2.893 -8.289 1 98.25 30 PHE B O 1
ATOM 986 N N . GLU B 1 31 ? -3.67 -4.648 -9.695 1 97.69 31 GLU B N 1
ATOM 987 C CA . GLU B 1 31 ? -4.812 -4.25 -10.516 1 97.69 31 GLU B CA 1
ATOM 988 C C . GLU B 1 31 ? -6.121 -4.395 -9.742 1 97.69 31 GLU B C 1
ATOM 990 O O . GLU B 1 31 ? -6.977 -3.512 -9.789 1 97.69 31 GLU B O 1
ATOM 995 N N . GLU B 1 32 ? -6.273 -5.492 -9.062 1 98.12 32 GLU B N 1
ATOM 996 C CA . GLU B 1 32 ? -7.504 -5.73 -8.305 1 98.12 32 GLU B CA 1
ATOM 997 C C . GLU B 1 32 ? -7.648 -4.727 -7.164 1 98.12 32 GLU B C 1
ATOM 999 O O . GLU B 1 32 ? -8.758 -4.262 -6.879 1 98.12 32 GLU B O 1
ATOM 1004 N N . ILE B 1 33 ? -6.578 -4.402 -6.492 1 98.5 33 ILE B N 1
ATOM 1005 C CA . ILE B 1 33 ? -6.629 -3.396 -5.438 1 98.5 33 ILE B CA 1
ATOM 1006 C C . ILE B 1 33 ? -7.023 -2.045 -6.031 1 98.5 33 ILE B C 1
ATOM 1008 O O . ILE B 1 33 ? -7.883 -1.348 -5.488 1 98.5 33 ILE B O 1
ATOM 1012 N N . SER B 1 34 ? -6.406 -1.735 -7.184 1 98.25 34 SER B N 1
ATOM 1013 C CA . SER B 1 34 ? -6.73 -0.485 -7.859 1 98.25 34 SER B CA 1
ATOM 1014 C C . SER B 1 34 ? -8.211 -0.418 -8.219 1 98.25 34 SER B C 1
ATOM 1016 O O . SER B 1 34 ? -8.859 0.606 -8.008 1 98.25 34 SER B O 1
ATOM 1018 N N . THR B 1 35 ? -8.719 -1.521 -8.719 1 97.62 35 THR B N 1
ATOM 1019 C CA . THR B 1 35 ? -10.117 -1.592 -9.125 1 97.62 35 THR B CA 1
ATOM 1020 C C . THR B 1 35 ? -11.039 -1.433 -7.922 1 97.62 35 THR B C 1
ATOM 1022 O O . THR B 1 35 ? -12.031 -0.704 -7.984 1 97.62 35 THR B O 1
ATOM 1025 N N . ALA B 1 36 ? -10.703 -2.113 -6.855 1 98.06 36 ALA B N 1
ATOM 1026 C CA . ALA B 1 36 ? -11.492 -2.006 -5.629 1 98.06 36 ALA B CA 1
ATOM 1027 C C . ALA B 1 36 ? -11.539 -0.563 -5.133 1 98.06 36 ALA B C 1
ATOM 1029 O O . ALA B 1 36 ? -12.609 -0.057 -4.781 1 98.06 36 ALA B O 1
ATOM 1030 N N . LEU B 1 37 ? -10.461 0.152 -5.125 1 98.19 37 LEU B N 1
ATOM 1031 C CA . LEU B 1 37 ? -10.391 1.54 -4.68 1 98.19 37 LEU B CA 1
ATOM 1032 C C . LEU B 1 37 ? -11.188 2.449 -5.605 1 98.19 37 LEU B C 1
ATOM 1034 O O . LEU B 1 37 ? -11.891 3.354 -5.145 1 98.19 37 LEU B O 1
ATOM 1038 N N . ALA B 1 38 ? -11.055 2.191 -6.867 1 96.56 38 ALA B N 1
ATOM 1039 C CA . ALA B 1 38 ? -11.797 2.986 -7.844 1 96.56 38 ALA B CA 1
ATOM 1040 C C . ALA B 1 38 ? -13.305 2.869 -7.613 1 96.56 38 ALA B C 1
ATOM 1042 O O . ALA B 1 38 ? -14.055 3.799 -7.91 1 96.56 38 ALA B O 1
ATOM 1043 N N . ASN B 1 39 ? -13.68 1.699 -7.078 1 96.25 39 ASN B N 1
ATOM 1044 C CA . ASN B 1 39 ? -15.086 1.448 -6.789 1 96.25 39 ASN B CA 1
ATOM 1045 C C . ASN B 1 39 ? -15.484 1.979 -5.414 1 96.25 39 ASN B C 1
ATOM 1047 O O . ASN B 1 39 ? -16.609 1.787 -4.969 1 96.25 39 ASN B O 1
ATOM 1051 N N . GLY B 1 40 ? -14.547 2.537 -4.703 1 95.5 40 GLY B N 1
ATOM 1052 C CA . GLY B 1 40 ? -14.828 3.113 -3.396 1 95.5 40 GLY B CA 1
ATOM 1053 C C . GLY B 1 40 ? -14.711 2.111 -2.266 1 95.5 40 GLY B C 1
ATOM 1054 O O . GLY B 1 40 ? -15.109 2.393 -1.135 1 95.5 40 GLY B O 1
ATOM 1055 N N . ASP B 1 41 ? -14.156 0.941 -2.588 1 97.12 41 ASP B N 1
ATOM 1056 C CA . ASP B 1 41 ? -14.047 -0.114 -1.585 1 97.12 41 ASP B CA 1
ATOM 1057 C C . ASP B 1 41 ? -12.75 0.019 -0.79 1 97.12 41 ASP B C 1
ATOM 1059 O O . ASP B 1 41 ? -11.727 0.456 -1.325 1 97.12 41 ASP B O 1
ATOM 1063 N N . ARG B 1 42 ? -12.859 -0.405 0.446 1 98.31 42 ARG B N 1
ATOM 1064 C CA . ARG B 1 42 ? -11.68 -0.546 1.285 1 98.31 42 ARG B CA 1
ATOM 1065 C C . ARG B 1 42 ? -11.055 -1.928 1.123 1 98.31 42 ARG B C 1
ATOM 1067 O O . ARG B 1 42 ? -11.766 -2.924 0.977 1 98.31 42 ARG B O 1
ATOM 1074 N N . VAL B 1 43 ? -9.695 -1.938 1.148 1 98.75 43 VAL B N 1
ATOM 1075 C CA . VAL B 1 43 ? -8.961 -3.197 1.068 1 98.75 43 VAL B CA 1
ATOM 1076 C C . VAL B 1 43 ? -8.125 -3.385 2.33 1 98.75 43 VAL B C 1
ATOM 1078 O O . VAL B 1 43 ? -7.238 -2.574 2.619 1 98.75 43 VAL B O 1
ATOM 1081 N N . GLU B 1 44 ? -8.406 -4.43 3.029 1 98.75 44 GLU B N 1
ATOM 1082 C CA . GLU B 1 44 ? -7.707 -4.691 4.285 1 98.75 44 GLU B CA 1
ATOM 1083 C C . GLU B 1 44 ? -6.793 -5.906 4.16 1 98.75 44 GLU B C 1
ATOM 1085 O O . GLU B 1 44 ? -7.258 -7.016 3.889 1 98.75 44 GLU B O 1
ATOM 1090 N N . LEU B 1 45 ? -5.535 -5.656 4.324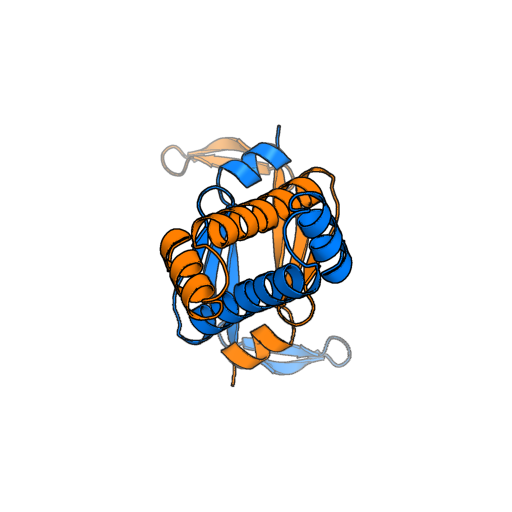 1 98.44 45 LEU B N 1
ATOM 1091 C CA . LEU B 1 45 ? -4.512 -6.695 4.371 1 98.44 45 LEU B CA 1
ATOM 1092 C C . LEU B 1 45 ? -3.939 -6.824 5.781 1 98.44 45 LEU B C 1
ATOM 1094 O O . LEU B 1 45 ? -3.006 -6.105 6.145 1 98.44 45 LEU B O 1
ATOM 1098 N N . ARG B 1 46 ? -4.449 -7.812 6.438 1 96.31 46 ARG B N 1
ATOM 1099 C CA . ARG B 1 46 ? -4.141 -7.953 7.855 1 96.31 46 ARG B CA 1
ATOM 1100 C C . ARG B 1 46 ? -2.633 -7.953 8.086 1 96.31 46 ARG B C 1
ATOM 1102 O O . ARG B 1 46 ? -1.886 -8.617 7.367 1 96.31 46 ARG B O 1
ATOM 1109 N N . GLY B 1 47 ? -2.242 -7.219 9.188 1 96.44 47 GLY B N 1
ATOM 1110 C CA . GLY B 1 47 ? -0.836 -7.125 9.555 1 96.44 47 GLY B CA 1
ATOM 1111 C C . GLY B 1 47 ? -0.071 -6.117 8.711 1 96.44 47 GLY B C 1
ATOM 1112 O O . GLY B 1 47 ? 0.894 -5.516 9.188 1 96.44 47 GLY B O 1
ATOM 1113 N N . PHE B 1 48 ? -0.433 -5.984 7.469 1 98.12 48 PHE B N 1
ATOM 1114 C CA . PHE B 1 48 ? 0.259 -5.109 6.527 1 98.12 48 PHE B CA 1
ATOM 1115 C C . PHE B 1 48 ? -0.326 -3.703 6.562 1 98.12 48 PHE B C 1
ATOM 1117 O O . PHE B 1 48 ? 0.394 -2.732 6.809 1 98.12 48 PHE B O 1
ATOM 1124 N N . GLY B 1 49 ? -1.677 -3.703 6.371 1 98.38 49 GLY B N 1
ATOM 1125 C CA . GLY B 1 49 ? -2.357 -2.418 6.367 1 98.38 49 GLY B CA 1
ATOM 1126 C C . GLY B 1 49 ? -3.646 -2.428 5.566 1 98.38 49 GLY B C 1
ATOM 1127 O O . GLY B 1 49 ? -4.168 -3.494 5.23 1 98.38 49 GLY B O 1
ATOM 1128 N N . ALA B 1 50 ? -4.121 -1.188 5.316 1 98.75 50 ALA B N 1
ATOM 1129 C CA . ALA B 1 50 ? -5.383 -1.045 4.598 1 98.75 50 ALA B CA 1
ATOM 1130 C C . ALA B 1 50 ? -5.328 0.124 3.617 1 98.75 50 ALA B C 1
ATOM 1132 O O . ALA B 1 50 ? -4.723 1.158 3.91 1 98.75 50 ALA B O 1
ATOM 1133 N N . PHE B 1 51 ? -5.973 -0.087 2.512 1 98.75 51 PHE B N 1
ATOM 1134 C CA . PHE B 1 51 ? -6.137 0.954 1.503 1 98.75 51 PHE B CA 1
ATOM 1135 C C . PHE B 1 51 ? -7.57 1.469 1.486 1 98.75 51 PHE B C 1
ATOM 1137 O O . PHE B 1 51 ? -8.516 0.686 1.579 1 98.75 51 PHE B O 1
ATOM 1144 N N . SER B 1 52 ? -7.719 2.715 1.416 1 98.5 52 SER B N 1
ATOM 1145 C CA . SER B 1 52 ? -9.016 3.363 1.237 1 98.5 52 SER B CA 1
ATOM 1146 C C . SER B 1 52 ? -8.891 4.637 0.406 1 98.5 52 SER B C 1
ATOM 1148 O O . SER B 1 52 ? -7.785 5.016 0.012 1 98.5 52 SER B O 1
ATOM 1150 N N . VAL B 1 53 ? -10.047 5.188 0.034 1 97.94 53 VAL B N 1
ATOM 1151 C CA . VAL B 1 53 ? -10.062 6.418 -0.748 1 97.94 53 VAL B CA 1
ATOM 1152 C C . VAL B 1 53 ? -10.539 7.578 0.123 1 97.94 53 VAL B C 1
ATOM 1154 O O . VAL B 1 53 ? -11.516 7.445 0.865 1 97.94 53 VAL B O 1
ATOM 1157 N N . LYS B 1 54 ? -9.828 8.617 0.092 1 96.88 54 LYS B N 1
ATOM 1158 C CA . LYS B 1 54 ? -10.203 9.844 0.783 1 96.88 54 LYS B CA 1
ATOM 1159 C C . LYS B 1 54 ? -10.383 11 -0.202 1 96.88 54 LYS B C 1
ATOM 1161 O O . LYS B 1 54 ? -9.836 10.969 -1.303 1 96.88 54 LYS B O 1
ATOM 1166 N N . SER B 1 55 ? -11.18 11.906 0.225 1 95.25 55 SER B N 1
ATOM 1167 C CA . SER B 1 55 ? -11.367 13.094 -0.608 1 95.25 55 SER B CA 1
ATOM 1168 C C . SER B 1 55 ? -10.594 14.289 -0.054 1 95.25 55 SER B C 1
ATOM 1170 O O . SER B 1 55 ? -10.531 14.477 1.162 1 95.25 55 SER B O 1
ATOM 1172 N N . ARG B 1 56 ? -9.945 14.891 -0.984 1 94.5 56 ARG B N 1
ATOM 1173 C CA . ARG B 1 56 ? -9.336 16.172 -0.656 1 94.5 56 ARG B CA 1
ATOM 1174 C C . ARG B 1 56 ? -10.188 17.328 -1.169 1 94.5 56 ARG B C 1
ATOM 1176 O O . ARG B 1 56 ? -10.516 17.391 -2.357 1 94.5 56 ARG B O 1
ATOM 1183 N N . SER B 1 57 ? -10.57 18.156 -0.241 1 95.19 57 SER B N 1
ATOM 1184 C CA . SER B 1 57 ? -11.469 19.266 -0.575 1 95.19 57 SER B CA 1
ATOM 1185 C C . SER B 1 57 ? -10.836 20.219 -1.573 1 95.19 57 SER B C 1
ATOM 1187 O O . SER B 1 57 ? -9.617 20.422 -1.557 1 95.19 57 SER B O 1
ATOM 1189 N N . ALA B 1 58 ? -11.734 20.75 -2.371 1 95.56 58 ALA B N 1
ATOM 1190 C CA . ALA B 1 58 ? -11.281 21.812 -3.264 1 95.56 58 ALA B CA 1
ATOM 1191 C C . ALA B 1 58 ? -10.688 22.969 -2.473 1 95.56 58 ALA B C 1
ATOM 1193 O O . ALA B 1 58 ? -11.141 23.281 -1.366 1 95.56 58 ALA B O 1
ATOM 1194 N N . ARG B 1 59 ? -9.633 23.516 -3.09 1 95.75 59 ARG B N 1
ATOM 1195 C CA . ARG B 1 59 ? -8.992 24.625 -2.404 1 95.75 59 ARG B CA 1
ATOM 1196 C C . ARG B 1 59 ? -8.422 25.625 -3.404 1 95.75 59 ARG B C 1
ATOM 1198 O O . ARG B 1 59 ? -8.352 25.344 -4.602 1 95.75 59 ARG B O 1
ATOM 1205 N N . ASN B 1 60 ? -8.188 26.797 -2.803 1 93.81 60 ASN B N 1
ATOM 1206 C CA . ASN B 1 60 ? -7.477 27.781 -3.604 1 93.81 60 ASN B CA 1
ATOM 1207 C C . ASN B 1 60 ? -5.988 27.812 -3.262 1 93.81 60 ASN B C 1
ATOM 1209 O O . ASN B 1 60 ? -5.613 28.172 -2.141 1 93.81 60 ASN B O 1
ATOM 1213 N N . GLY B 1 61 ? -5.203 27.344 -4.219 1 92.94 61 GLY B N 1
ATOM 1214 C CA . GLY B 1 61 ? -3.762 27.438 -4.047 1 92.94 61 GLY B CA 1
ATOM 1215 C C . GLY B 1 61 ? -3.176 28.688 -4.691 1 92.94 61 GLY B C 1
ATOM 1216 O O . GLY B 1 61 ? -3.912 29.578 -5.121 1 92.94 61 GLY B O 1
ATOM 1217 N N . ARG B 1 62 ? -1.797 28.844 -4.465 1 95.25 62 ARG B N 1
ATOM 1218 C CA . ARG B 1 62 ? -1.097 29.969 -5.082 1 95.25 62 ARG B CA 1
ATOM 1219 C C . ARG B 1 62 ? 0.05 29.484 -5.965 1 95.25 62 ARG B C 1
ATOM 1221 O O . ARG B 1 62 ? 0.683 28.469 -5.66 1 95.25 62 ARG B O 1
ATOM 1228 N N . ASN B 1 63 ? 0.275 30.047 -7.203 1 94.06 63 ASN B N 1
ATOM 1229 C CA . ASN B 1 63 ? 1.467 29.812 -8.016 1 94.06 63 ASN B CA 1
ATOM 1230 C C . ASN B 1 63 ? 2.732 30.25 -7.285 1 94.06 63 ASN B C 1
ATOM 1232 O O . ASN B 1 63 ? 2.863 31.422 -6.906 1 94.06 63 ASN B O 1
ATOM 1236 N N . PRO B 1 64 ? 3.633 29.344 -6.992 1 92.88 64 PRO B N 1
ATOM 1237 C CA . PRO B 1 64 ? 4.816 29.672 -6.195 1 92.88 64 PRO B CA 1
ATOM 1238 C C . PRO B 1 64 ? 5.645 30.797 -6.809 1 92.88 64 PRO B C 1
ATOM 1240 O O . PRO B 1 64 ? 6.328 31.531 -6.09 1 92.88 64 PRO B O 1
ATOM 1243 N N . ARG B 1 65 ? 5.582 30.891 -8.07 1 95.19 65 ARG B N 1
ATOM 1244 C CA . ARG B 1 65 ? 6.406 31.859 -8.789 1 95.19 65 ARG B CA 1
ATOM 1245 C C . ARG B 1 65 ? 5.707 33.219 -8.883 1 95.19 65 ARG B C 1
ATOM 1247 O O . ARG B 1 65 ? 6.328 34.25 -8.664 1 95.19 65 ARG B O 1
ATOM 1254 N N . THR B 1 66 ? 4.477 33.406 -9.219 1 94.69 66 THR B N 1
ATOM 1255 C CA . THR B 1 66 ? 3.789 34.656 -9.555 1 94.69 66 THR B CA 1
ATOM 1256 C C . THR B 1 66 ? 2.912 35.125 -8.391 1 94.69 66 THR B C 1
ATOM 1258 O O . THR B 1 66 ? 2.49 36.281 -8.352 1 94.69 66 THR B O 1
ATOM 1261 N N . GLY B 1 67 ? 2.506 34.156 -7.523 1 94.38 67 GLY B N 1
ATOM 1262 C CA . GLY B 1 67 ? 1.624 34.438 -6.406 1 94.38 67 GLY B CA 1
ATOM 1263 C C . GLY B 1 67 ? 0.155 34.438 -6.781 1 94.38 67 GLY B C 1
ATOM 1264 O O . GLY B 1 67 ? -0.712 34.656 -5.93 1 94.38 67 GLY B O 1
ATOM 1265 N N . GLU B 1 68 ? -0.183 34.281 -8.008 1 95 68 GLU B N 1
ATOM 1266 C CA . GLU B 1 68 ? -1.565 34.281 -8.469 1 95 68 GLU B CA 1
ATOM 1267 C C . GLU B 1 68 ? -2.336 33.094 -7.887 1 95 68 GLU B C 1
ATOM 1269 O O . GLU B 1 68 ? -1.79 32 -7.746 1 95 68 GLU B O 1
ATOM 1274 N N . ALA B 1 69 ? -3.668 33.406 -7.59 1 95.38 69 ALA B N 1
ATOM 1275 C CA . ALA B 1 69 ? -4.531 32.344 -7.066 1 95.38 69 ALA B CA 1
ATOM 1276 C C . ALA B 1 69 ? -4.867 31.312 -8.148 1 95.38 69 ALA B C 1
ATOM 1278 O O . ALA B 1 69 ? -5.117 31.688 -9.305 1 95.38 69 ALA B O 1
ATOM 1279 N N . VAL B 1 70 ? -4.691 30.016 -7.852 1 95.38 70 VAL B N 1
ATOM 1280 C CA . VAL B 1 70 ? -5.066 28.906 -8.727 1 95.38 70 VAL B CA 1
ATOM 1281 C C . VAL B 1 70 ? -6.086 28.016 -8.031 1 95.38 70 VAL B C 1
ATOM 1283 O O . VAL B 1 70 ? -5.898 27.641 -6.871 1 95.38 70 VAL B O 1
ATOM 1286 N N . ALA B 1 71 ? -7.227 27.75 -8.695 1 95.44 71 ALA B N 1
ATOM 1287 C CA . ALA B 1 71 ? -8.242 26.844 -8.164 1 95.44 71 ALA B CA 1
ATOM 1288 C C . ALA B 1 71 ? -7.789 25.391 -8.266 1 95.44 71 ALA B C 1
ATOM 1290 O O . ALA B 1 71 ? -7.348 24.938 -9.328 1 95.44 71 ALA B O 1
ATOM 1291 N N . VAL B 1 72 ? -7.805 24.703 -7.125 1 93.31 72 VAL B N 1
ATOM 1292 C CA . VAL B 1 72 ? -7.516 23.281 -7.082 1 93.31 72 VAL B CA 1
ATOM 1293 C C . VAL B 1 72 ? -8.797 22.5 -6.805 1 93.31 72 VAL B C 1
ATOM 1295 O O . VAL B 1 72 ? -9.445 22.703 -5.777 1 93.31 72 VAL B O 1
ATOM 1298 N N . ASP B 1 73 ? -9.195 21.688 -7.77 1 94.12 73 ASP B N 1
ATOM 1299 C CA . ASP B 1 73 ? -10.445 20.938 -7.668 1 94.12 73 ASP B CA 1
ATOM 1300 C C . ASP B 1 73 ? -10.359 19.875 -6.578 1 94.12 73 ASP B C 1
ATOM 1302 O O . ASP B 1 73 ? -9.266 19.453 -6.207 1 94.12 73 ASP B O 1
ATOM 1306 N N . GLU B 1 74 ? -11.523 19.516 -6.043 1 95.19 74 GLU B N 1
ATOM 1307 C CA . GLU B 1 74 ? -11.594 18.344 -5.176 1 95.19 74 GLU B CA 1
ATOM 1308 C C . GLU B 1 74 ? -11.016 17.109 -5.863 1 95.19 74 GLU B C 1
ATOM 1310 O O . GLU B 1 74 ? -11.18 16.938 -7.074 1 95.19 74 GLU B O 1
ATOM 1315 N N . LYS B 1 75 ? -10.336 16.312 -5.07 1 94.94 75 LYS B N 1
ATOM 1316 C CA . LYS B 1 75 ? -9.766 15.094 -5.637 1 94.94 75 LYS B CA 1
ATOM 1317 C C . LYS B 1 75 ? -9.93 13.914 -4.684 1 94.94 75 LYS B C 1
ATOM 1319 O O . LYS B 1 75 ? -10 14.102 -3.469 1 94.94 75 LYS B O 1
ATOM 1324 N N . TRP B 1 76 ? -10.062 12.789 -5.293 1 95.69 76 TRP B N 1
ATOM 1325 C CA . TRP B 1 76 ? -10.055 11.531 -4.555 1 95.69 76 TRP B CA 1
ATOM 1326 C C . TRP B 1 76 ? -8.672 10.906 -4.559 1 95.69 76 TRP B C 1
ATOM 1328 O O . TRP B 1 76 ? -8.055 10.742 -5.617 1 95.69 76 TRP B O 1
ATOM 1338 N N . ILE B 1 77 ? -8.211 10.625 -3.359 1 95.81 77 ILE B N 1
ATOM 1339 C CA . ILE B 1 77 ? -6.844 10.125 -3.266 1 95.81 77 ILE B CA 1
ATOM 1340 C C . ILE B 1 77 ? -6.828 8.812 -2.496 1 95.81 77 ILE B C 1
ATOM 1342 O O . ILE B 1 77 ? -7.594 8.633 -1.544 1 95.81 77 ILE B O 1
ATOM 1346 N N . PRO B 1 78 ? -6.027 7.848 -2.955 1 97.38 78 PRO B N 1
ATOM 1347 C CA . PRO B 1 78 ? -5.82 6.637 -2.156 1 97.38 78 PRO B CA 1
ATOM 1348 C C . PRO B 1 78 ? -5.066 6.91 -0.856 1 97.38 78 PRO B C 1
ATOM 1350 O O . PRO B 1 78 ? -4.148 7.734 -0.832 1 97.38 78 PRO B O 1
ATOM 1353 N N . PHE B 1 79 ? -5.516 6.254 0.213 1 97.5 79 PHE B N 1
ATOM 1354 C CA . PHE B 1 79 ? -4.887 6.363 1.523 1 97.5 79 PHE B CA 1
ATOM 1355 C C . PHE B 1 79 ? -4.504 4.988 2.055 1 97.5 79 PHE B C 1
ATOM 1357 O O . PHE B 1 79 ? -5.301 4.051 2.002 1 97.5 79 PHE B O 1
ATOM 1364 N N . PHE B 1 80 ? -3.246 4.891 2.516 1 98.44 80 PHE B N 1
ATOM 1365 C CA . PHE B 1 80 ? -2.758 3.662 3.131 1 98.44 80 PHE B CA 1
ATOM 1366 C C . PHE B 1 80 ? -2.617 3.832 4.637 1 98.44 80 PHE B C 1
ATOM 1368 O O . PHE B 1 80 ? -1.877 4.699 5.105 1 98.44 80 PHE B O 1
ATOM 1375 N N . LYS B 1 81 ? -3.332 2.996 5.344 1 97.75 81 LYS B N 1
ATOM 1376 C CA . LYS B 1 81 ? -3.188 2.908 6.793 1 97.75 81 LYS B CA 1
ATOM 1377 C C . LYS B 1 81 ? -2.318 1.717 7.188 1 97.75 81 LYS B C 1
ATOM 1379 O O . LYS B 1 81 ? -2.678 0.567 6.926 1 97.75 81 LYS B O 1
ATOM 1384 N N . THR B 1 82 ? -1.27 1.963 7.918 1 97.81 82 THR B N 1
ATOM 1385 C CA . THR B 1 82 ? -0.302 0.927 8.258 1 97.81 82 THR B 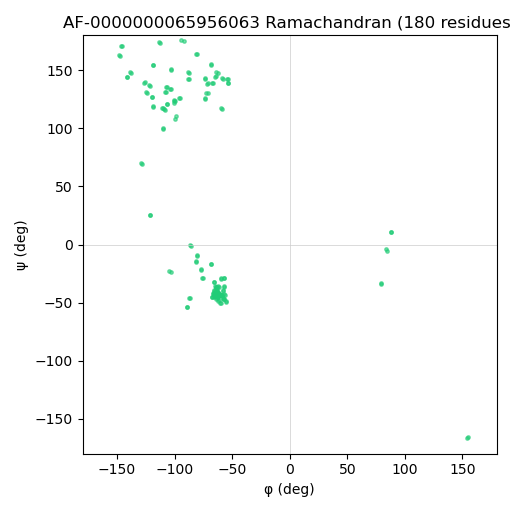CA 1
ATOM 1386 C C . THR B 1 82 ? -0.896 -0.056 9.266 1 97.81 82 THR B C 1
ATOM 1388 O O . THR B 1 82 ? -1.586 0.349 10.203 1 97.81 82 THR B O 1
ATOM 1391 N N . GLY B 1 83 ? -0.59 -1.303 9 1 97.38 83 GLY B N 1
ATOM 1392 C CA . GLY B 1 83 ? -0.996 -2.334 9.938 1 97.38 83 GLY B CA 1
ATOM 1393 C C . GLY B 1 83 ? -0.056 -2.465 11.125 1 97.38 83 GLY B C 1
ATOM 1394 O O . GLY B 1 83 ? 1.07 -1.965 11.086 1 97.38 83 GLY B O 1
ATOM 1395 N N . LYS B 1 84 ? -0.522 -3.121 12.156 1 96 84 LYS B N 1
ATOM 1396 C CA . LYS B 1 84 ? 0.218 -3.24 13.406 1 96 84 LYS B CA 1
ATOM 1397 C C . LYS B 1 84 ? 1.546 -3.961 13.195 1 96 84 LYS B C 1
ATOM 1399 O O . LYS B 1 84 ? 2.582 -3.527 13.703 1 96 84 LYS B O 1
ATOM 1404 N N . ASP B 1 85 ? 1.507 -5.066 12.516 1 97 85 ASP B N 1
ATOM 1405 C CA . ASP B 1 85 ? 2.709 -5.875 12.344 1 97 85 ASP B CA 1
ATOM 1406 C C . ASP B 1 85 ? 3.777 -5.113 11.562 1 97 85 ASP B C 1
ATOM 1408 O O . ASP B 1 85 ? 4.961 -5.16 11.914 1 97 85 ASP B O 1
ATOM 1412 N N . LEU B 1 86 ? 3.393 -4.469 10.516 1 97.5 86 LEU B N 1
ATOM 1413 C CA . LEU B 1 86 ? 4.332 -3.676 9.734 1 97.5 86 LEU B CA 1
ATOM 1414 C C . LEU B 1 86 ? 4.902 -2.531 10.562 1 97.5 86 LEU B C 1
ATOM 1416 O O . LEU B 1 86 ? 6.113 -2.299 10.555 1 97.5 86 LEU B O 1
ATOM 1420 N N . ARG B 1 87 ? 4.059 -1.86 11.281 1 95.31 87 ARG B N 1
ATOM 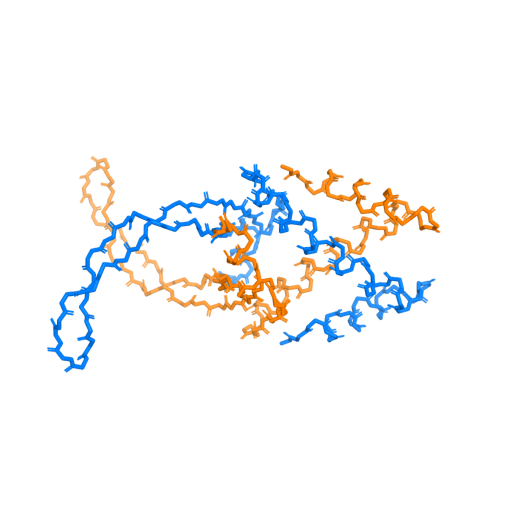1421 C CA . ARG B 1 87 ? 4.5 -0.775 12.148 1 95.31 87 ARG B CA 1
ATOM 1422 C C . ARG B 1 87 ? 5.527 -1.269 13.164 1 95.31 87 ARG B C 1
ATOM 1424 O O . ARG B 1 87 ? 6.562 -0.632 13.367 1 95.31 87 A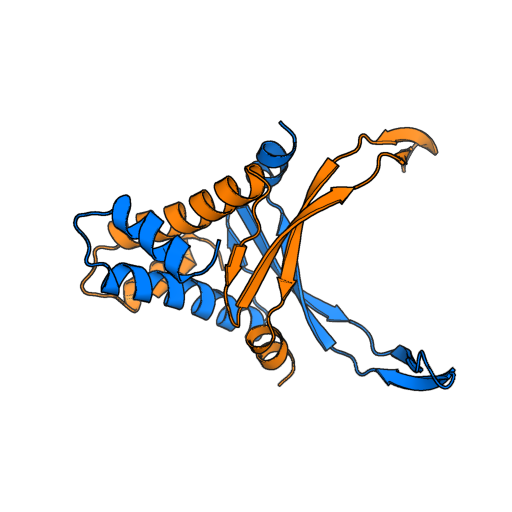RG B O 1
ATOM 1431 N N . ASP B 1 88 ? 5.23 -2.393 13.789 1 95.69 88 ASP B N 1
ATOM 1432 C CA . ASP B 1 88 ? 6.121 -2.961 14.797 1 95.69 88 ASP B CA 1
ATOM 1433 C C . ASP B 1 88 ? 7.461 -3.361 14.188 1 95.69 88 ASP B C 1
ATOM 1435 O O . ASP B 1 88 ? 8.516 -3.193 14.805 1 95.69 88 ASP B O 1
ATOM 1439 N N . ARG B 1 89 ? 7.438 -3.834 13.047 1 95.88 89 ARG B N 1
ATOM 1440 C CA . ARG B 1 89 ? 8.648 -4.258 12.352 1 95.88 89 ARG B CA 1
ATOM 1441 C C . ARG B 1 89 ? 9.57 -3.076 12.086 1 95.88 89 ARG B C 1
ATOM 1443 O O . ARG B 1 89 ? 10.797 -3.227 12.07 1 95.88 89 ARG B O 1
ATOM 1450 N N . LEU B 1 90 ? 8.977 -1.942 11.797 1 95.75 90 LEU B N 1
ATOM 1451 C CA . LEU B 1 90 ? 9.758 -0.751 11.484 1 95.75 90 LEU B CA 1
ATOM 1452 C C . LEU B 1 90 ? 10.336 -0.129 12.75 1 95.75 90 LEU B C 1
ATOM 1454 O O . LEU B 1 90 ? 11.305 0.639 12.688 1 95.75 90 LEU B O 1
ATOM 1458 N N . ASN B 1 91 ? 9.68 -0.476 13.938 1 93 91 ASN B N 1
ATOM 1459 C CA . ASN B 1 91 ? 10.055 0.186 15.18 1 93 91 ASN B CA 1
ATOM 1460 C C . ASN B 1 91 ? 10.516 -0.819 16.234 1 93 91 ASN B C 1
ATOM 1462 O O . ASN B 1 91 ? 10.305 -0.613 17.438 1 93 91 ASN B O 1
ATOM 1466 N N . GLN B 1 92 ? 10.992 -1.945 15.781 1 82.81 92 GLN B N 1
ATOM 1467 C CA . GLN B 1 92 ? 11.617 -2.895 16.688 1 82.81 92 GLN B CA 1
ATOM 1468 C C . GLN B 1 92 ? 13.008 -2.424 17.109 1 82.81 92 GLN B C 1
ATOM 1470 O O . GLN B 1 92 ? 13.68 -1.714 16.359 1 82.81 92 GLN B O 1
#

Solvent-accessible surface area (backbone atoms only — not comparable to full-atom values): 10107 Å² total; per-residue (Å²): 85,42,54,71,56,52,38,51,55,52,30,68,77,37,73,91,49,58,58,68,58,45,43,50,50,56,51,46,52,57,48,50,53,48,51,38,37,54,72,69,36,46,38,41,35,85,48,54,23,33,40,33,65,42,76,42,76,57,43,79,44,61,41,90,85,80,61,48,80,38,84,38,73,60,41,46,39,83,40,76,46,79,15,67,54,42,44,47,59,48,62,107,83,40,53,71,55,52,38,51,55,53,29,68,76,36,72,89,50,56,59,66,56,44,44,51,50,57,52,48,52,56,48,50,52,49,50,38,36,55,71,68,36,46,40,41,35,85,46,54,23,32,40,34,66,43,76,42,73,56,43,77,45,60,41,89,85,81,61,48,80,39,84,38,73,60,42,45,38,82,41,75,46,80,14,66,54,43,43,45,58,47,61,107

pLDDT: mean 96.26, std 2.16, range [82.5, 98.75]

InterPro domains:
  IPR000119 Histone-like DNA-binding protein [PF00216] (1-91)
  IPR000119 Histone-like DNA-binding protein [PR01727] (41-56)
  IPR000119 Histone-like DNA-binding protein [PR01727] (59-72)
  IPR000119 Histone-like DNA-binding protein [PR01727] (75-89)
  IPR000119 Histone-like DNA-binding protein [PTHR33175] (2-90)
  IPR000119 Histone-like DNA-binding protein [SM00411] (1-91)
  IPR005685 Integration host factor, beta subunit [MF_00381] (1-92)
  IPR005685 Integration host factor, beta subunit [TIGR00988] (1-92)
  IPR010992 Integration host factor (IHF)-like DNA-binding domain superfamily [G3DSA:4.10.520.10] (2-92)
  IPR010992 Integration host factor (IHF)-like DNA-binding domain superfamily [SSF47729] (1-91)
  IPR020816 Histone-like DNA-binding protein, conserved site [PS00045] (47-66)